Protein AF-A0A7K0PHP9-F1 (afdb_monomer_lite)

Sequence (208 aa):
MTNIDQLYAEFVQAWQDGLAPEVDAYLDRADADDQDALAERIETFVMVAPSVELSPDRAAQIEASPAFLRALEIPAAAGSVGWAAQLRAARERAGLSLSDLGARFAEAFGHGGGAAKAATLIGQLEDGTIAPTGVSTPAAGRLAELLGLASGALAPPRPQALFRAERGRLDPGTTASPPPADFVADFALALDAHPDWDELDWLLRGGD

Secondary structure (DSSP, 8-state):
---HHHHHHHHHHHHHTT----HHHHHTTS-TTTHHHHHHHHHHHHHHSPPP---HHHHHHHHT-HHHHHHHTS-HHHHHHHHHHHHHHHHHHTT--HHHHHHHHHHHTT-TT-HHHHHHHHHHHHTTSS-GGGS-HHHHHHHHHHTTPPTTTT-----TTHHHHGGGS--TT-S-PPPPHHHHHHHHHHHHH-TT--HHHHHHH---

pLDDT: mean 72.05, std 20.29, range [33.75, 97.88]

Radius of gyration: 21.24 Å; chains: 1; bounding box: 49×49×48 Å

Structure (mmCIF, N/CA/C/O backbone):
data_AF-A0A7K0PHP9-F1
#
_entry.id   AF-A0A7K0PHP9-F1
#
loop_
_atom_site.group_PDB
_atom_site.id
_atom_site.type_symbol
_atom_site.label_atom_id
_atom_site.label_alt_id
_atom_site.label_comp_id
_atom_site.label_asym_id
_atom_site.label_entity_id
_atom_site.label_seq_id
_atom_site.pdbx_PDB_ins_code
_atom_site.Cartn_x
_atom_site.Cartn_y
_atom_site.Cartn_z
_atom_site.occupancy
_atom_site.B_iso_or_equiv
_atom_site.auth_seq_id
_atom_site.auth_comp_id
_atom_site.auth_asym_id
_atom_site.auth_atom_id
_atom_site.pdbx_PDB_model_num
ATOM 1 N N . MET A 1 1 ? -33.334 3.602 23.182 1.00 49.25 1 MET A N 1
ATOM 2 C CA . MET A 1 1 ? -33.131 3.200 21.782 1.00 49.25 1 MET A CA 1
ATOM 3 C C . MET A 1 1 ? -32.927 4.467 20.990 1.00 49.25 1 MET A C 1
ATOM 5 O O . MET A 1 1 ? -33.846 5.278 20.909 1.00 49.25 1 MET A O 1
ATOM 9 N N . THR A 1 2 ? -31.699 4.688 20.539 1.00 60.25 2 THR A N 1
ATOM 10 C CA . THR A 1 2 ? -31.335 5.842 19.713 1.00 60.25 2 THR A CA 1
ATOM 11 C C . THR A 1 2 ? -31.265 5.329 18.286 1.00 60.25 2 THR A C 1
ATOM 13 O O . THR A 1 2 ? -30.590 4.339 18.037 1.00 60.25 2 THR A O 1
ATOM 16 N N . ASN A 1 3 ? -32.003 5.949 17.372 1.00 81.81 3 ASN A N 1
ATOM 17 C CA . ASN A 1 3 ? -32.060 5.503 15.983 1.00 81.81 3 ASN A CA 1
ATOM 18 C C . ASN A 1 3 ? -30.678 5.679 15.318 1.00 81.81 3 ASN A C 1
ATOM 20 O O . ASN A 1 3 ? -30.055 6.731 15.480 1.00 81.81 3 ASN A O 1
ATOM 24 N N . ILE A 1 4 ? -30.219 4.677 14.562 1.00 86.62 4 ILE A N 1
ATOM 25 C CA . ILE A 1 4 ? -28.978 4.694 13.772 1.00 86.62 4 ILE A CA 1
ATOM 26 C C . ILE A 1 4 ? -28.809 5.980 12.947 1.00 86.62 4 ILE A C 1
ATOM 28 O O . ILE A 1 4 ? -27.722 6.556 12.911 1.00 86.62 4 ILE A O 1
ATOM 32 N N . ASP A 1 5 ? -29.891 6.492 12.352 1.00 85.00 5 ASP A N 1
ATOM 33 C CA . ASP A 1 5 ? -29.859 7.730 11.564 1.00 85.00 5 ASP A CA 1
ATOM 34 C C . ASP A 1 5 ? -29.535 8.960 12.421 1.00 85.00 5 ASP A C 1
ATOM 36 O O . ASP A 1 5 ? -28.867 9.886 11.962 1.00 85.00 5 ASP A O 1
ATOM 40 N N . GLN A 1 6 ? -29.978 8.964 13.679 1.00 87.94 6 GLN A N 1
ATOM 41 C CA . GLN A 1 6 ? -29.702 10.045 14.616 1.00 87.94 6 GLN A CA 1
ATOM 42 C C . GLN A 1 6 ? -28.238 10.019 15.069 1.00 87.94 6 GLN A C 1
ATOM 44 O O . GLN A 1 6 ? -27.587 11.059 15.055 1.00 87.94 6 GLN A O 1
ATOM 49 N N . LEU A 1 7 ? -27.702 8.843 15.415 1.00 91.12 7 LEU A N 1
ATOM 50 C CA . LEU A 1 7 ? -26.291 8.701 15.800 1.00 91.12 7 LEU A CA 1
ATOM 51 C C . LEU A 1 7 ? -25.351 9.068 14.648 1.00 91.12 7 LEU A C 1
ATOM 53 O O . LEU A 1 7 ? -24.355 9.757 14.864 1.00 91.12 7 LEU A O 1
ATOM 57 N N . TYR A 1 8 ? -25.698 8.671 13.423 1.00 87.44 8 TYR A N 1
ATOM 58 C CA . TYR A 1 8 ? -24.953 9.059 12.230 1.00 87.44 8 TYR A CA 1
ATOM 59 C C . TYR A 1 8 ? -24.996 10.577 11.989 1.00 87.44 8 TYR A C 1
ATOM 61 O O . TYR A 1 8 ? -23.957 11.188 11.749 1.00 87.44 8 TYR A O 1
ATOM 69 N N . ALA A 1 9 ? -26.169 11.211 12.100 1.00 87.94 9 ALA A N 1
ATOM 70 C CA . ALA A 1 9 ? -26.293 12.662 11.948 1.00 87.94 9 ALA A CA 1
ATOM 71 C C . ALA A 1 9 ? -25.512 13.435 13.025 1.00 87.94 9 ALA A C 1
ATOM 73 O O . ALA A 1 9 ? -24.852 14.423 12.709 1.00 87.94 9 ALA A O 1
ATOM 74 N N . GLU A 1 10 ? -25.539 12.969 14.278 1.00 89.25 10 GLU A N 1
ATOM 75 C CA . GLU A 1 10 ? -24.743 13.542 15.371 1.00 89.25 10 GLU A CA 1
ATOM 76 C C . GLU A 1 10 ? -23.236 13.420 15.095 1.00 89.25 10 GLU A C 1
ATOM 78 O O . GLU A 1 10 ? -22.505 14.394 15.279 1.00 89.25 10 GLU A O 1
ATOM 83 N N . PHE A 1 11 ? -22.773 12.266 14.599 1.00 89.12 11 PHE A N 1
ATOM 84 C CA . PHE A 1 11 ? -21.373 12.062 14.216 1.00 89.12 11 PHE A CA 1
ATOM 85 C C . PHE A 1 11 ? -20.948 13.027 13.102 1.00 89.12 11 PHE A C 1
ATOM 87 O O . PHE A 1 11 ? -19.921 13.698 13.216 1.00 89.12 11 PHE A O 1
ATOM 94 N N . VAL A 1 12 ? -21.752 13.136 12.039 1.00 85.44 12 VAL A N 1
ATOM 95 C CA . VAL A 1 12 ? -21.482 14.045 10.915 1.00 85.44 12 VAL A CA 1
ATOM 96 C C . VAL A 1 12 ? -21.446 15.497 11.385 1.00 85.44 12 VAL A C 1
ATOM 98 O O . VAL A 1 12 ? -20.543 16.230 10.988 1.00 85.44 12 VAL A O 1
ATOM 101 N N . GLN A 1 13 ? -22.372 15.908 12.254 1.00 82.31 13 GLN A N 1
ATOM 102 C CA . GLN A 1 13 ? -22.390 17.265 12.796 1.00 82.31 13 GLN A CA 1
ATOM 103 C C . GLN A 1 13 ? -21.143 17.543 13.641 1.00 82.31 13 GLN A C 1
ATOM 105 O O . GLN A 1 13 ? -20.461 18.533 13.408 1.00 82.31 13 GLN A O 1
ATOM 110 N N . ALA A 1 14 ? -20.776 16.640 14.554 1.00 80.81 14 ALA A N 1
ATOM 111 C CA . ALA A 1 14 ? -19.565 16.791 15.359 1.00 80.81 14 ALA A CA 1
ATOM 112 C C . ALA A 1 14 ? -18.291 16.833 14.494 1.00 80.81 14 ALA A C 1
ATOM 114 O O . ALA A 1 14 ? -17.344 17.558 14.805 1.00 80.81 14 ALA A O 1
ATOM 115 N N . TRP A 1 15 ? -18.260 16.082 13.390 1.00 79.94 15 TRP A N 1
ATOM 116 C CA . TRP A 1 15 ? -17.179 16.157 12.410 1.00 79.94 15 TRP A CA 1
ATOM 117 C C . TRP A 1 15 ? -17.145 17.514 11.697 1.00 79.94 15 TRP A C 1
ATOM 119 O O . TRP A 1 15 ? -16.080 18.116 11.587 1.00 79.94 15 TRP A O 1
ATOM 129 N N . GLN A 1 16 ? -18.295 18.017 11.243 1.00 76.12 16 GLN A N 1
ATOM 130 C CA . GLN A 1 16 ? -18.420 19.331 10.597 1.00 76.12 16 GLN A CA 1
ATOM 131 C C . GLN A 1 16 ? -18.072 20.490 11.540 1.00 76.12 16 GLN A C 1
ATOM 133 O O . GLN A 1 16 ? -17.490 21.477 11.098 1.00 76.12 16 GLN A O 1
ATOM 138 N N . ASP A 1 17 ? -18.346 20.335 12.835 1.00 76.44 17 ASP A N 1
ATOM 139 C CA . ASP A 1 17 ? -17.970 21.280 13.892 1.00 76.44 17 ASP A CA 1
ATOM 140 C C . ASP A 1 17 ? -16.472 21.200 14.253 1.00 76.44 17 ASP A C 1
ATOM 142 O O . ASP A 1 17 ? -15.986 21.918 15.128 1.00 76.44 17 ASP A O 1
ATOM 146 N N . GLY A 1 18 ? -15.726 20.312 13.592 1.00 69.69 18 GLY A N 1
ATOM 147 C CA . GLY A 1 18 ? -14.287 20.159 13.746 1.00 69.69 18 GLY A CA 1
ATOM 148 C C . GLY A 1 18 ? -13.856 19.432 15.022 1.00 69.69 18 GLY A C 1
ATOM 149 O O . GLY A 1 18 ? -12.710 19.549 15.459 1.00 69.69 18 GLY A O 1
ATOM 150 N N . LEU A 1 19 ? -14.754 18.658 15.634 1.00 69.62 19 LEU A N 1
ATOM 151 C CA . LEU A 1 19 ? -14.505 17.999 16.919 1.00 69.62 19 LEU A CA 1
ATOM 152 C C . LEU A 1 19 ? -13.806 16.638 16.790 1.00 69.62 19 LEU A C 1
ATOM 154 O O . LEU A 1 19 ? -13.430 16.070 17.814 1.00 69.62 19 LEU A O 1
ATOM 158 N N . ALA A 1 20 ? -13.619 16.129 15.563 1.00 69.69 20 ALA A N 1
ATOM 159 C CA . ALA A 1 20 ? -13.034 14.812 15.274 1.00 69.69 20 ALA A CA 1
ATOM 160 C C . ALA A 1 20 ? -13.583 13.713 16.219 1.00 69.69 20 ALA A C 1
ATOM 162 O O . ALA A 1 20 ? -12.844 13.198 17.067 1.00 69.69 20 ALA A O 1
ATOM 163 N N . PRO A 1 21 ? -14.894 13.411 16.127 1.00 79.06 21 PRO A N 1
ATOM 164 C CA . PRO A 1 21 ? -15.583 12.498 17.039 1.00 79.06 21 PRO A CA 1
ATOM 165 C C . PRO A 1 21 ? -14.959 11.094 17.065 1.00 79.06 21 PRO A C 1
ATOM 167 O O . PRO A 1 21 ? -14.580 10.549 16.031 1.00 79.06 21 PRO A O 1
ATOM 170 N N . GLU A 1 22 ? -14.885 10.491 18.254 1.00 80.69 22 GLU A N 1
ATOM 171 C CA . GLU A 1 22 ? -14.395 9.118 18.438 1.00 80.69 22 GLU A CA 1
ATOM 172 C C . GLU A 1 22 ? -15.456 8.111 17.983 1.00 80.69 22 GLU A C 1
ATOM 174 O O . GLU A 1 22 ? -16.549 8.084 18.540 1.00 80.69 22 GLU A O 1
ATOM 179 N N . VAL A 1 23 ? -15.138 7.283 16.983 1.00 81.38 23 VAL A N 1
ATOM 180 C CA . VAL A 1 23 ? -16.082 6.329 16.368 1.00 81.38 23 VAL A CA 1
ATOM 181 C C . VAL A 1 23 ? -16.681 5.375 17.406 1.00 81.38 23 VAL A C 1
ATOM 183 O O . VAL A 1 23 ? -17.903 5.244 17.474 1.00 81.38 23 VAL A O 1
ATOM 186 N N . ASP A 1 24 ? -15.843 4.796 18.269 1.00 81.69 24 ASP A N 1
ATOM 187 C CA . ASP A 1 24 ? -16.263 3.835 19.299 1.00 81.69 24 ASP A CA 1
ATOM 188 C C . ASP A 1 24 ? -17.330 4.421 20.237 1.00 81.69 24 ASP A C 1
ATOM 190 O O . ASP A 1 24 ? -18.309 3.756 20.566 1.00 81.69 24 ASP A O 1
ATOM 194 N N . ALA A 1 25 ? -17.231 5.713 20.574 1.00 85.06 25 ALA A N 1
ATOM 195 C CA . ALA A 1 25 ? -18.202 6.383 21.439 1.00 85.06 25 ALA A CA 1
ATOM 196 C C . ALA A 1 25 ? -19.606 6.492 20.812 1.00 85.06 25 ALA A C 1
ATOM 198 O O . ALA A 1 25 ? -20.596 6.621 21.535 1.00 85.06 25 ALA A O 1
ATOM 199 N N . TYR A 1 26 ? -19.713 6.462 19.480 1.00 87.31 26 TYR A N 1
ATOM 200 C CA . TYR A 1 26 ? -20.996 6.448 18.771 1.00 87.31 26 TYR A CA 1
ATOM 201 C C . TYR A 1 26 ? -21.509 5.021 18.564 1.00 87.31 26 TYR A C 1
ATOM 203 O O . TYR A 1 26 ? -22.715 4.803 18.681 1.00 87.31 26 TYR A O 1
ATOM 211 N N . LEU A 1 27 ? -20.617 4.053 18.332 1.00 87.88 27 LEU A N 1
ATOM 212 C CA . LEU A 1 27 ? -20.971 2.634 18.219 1.00 87.88 27 LEU A CA 1
ATOM 213 C C . LEU A 1 27 ? -21.493 2.063 19.546 1.00 87.88 27 LEU A C 1
ATOM 215 O O . LEU A 1 27 ? -22.514 1.378 19.559 1.00 87.88 27 LEU A O 1
ATOM 219 N N . ASP A 1 28 ? -20.885 2.435 20.674 1.00 90.06 28 ASP A N 1
ATOM 220 C CA . ASP A 1 28 ? -21.315 2.016 22.018 1.00 90.06 28 ASP A CA 1
ATOM 221 C C . ASP A 1 28 ? -22.726 2.512 22.390 1.00 90.06 28 ASP A C 1
ATOM 223 O O . ASP A 1 28 ? -23.359 1.998 23.313 1.00 90.06 28 ASP A O 1
ATOM 227 N N . ARG A 1 29 ? -23.232 3.532 21.683 1.00 88.75 29 ARG A N 1
ATOM 228 C CA . ARG A 1 29 ? -24.574 4.106 21.880 1.00 88.75 29 ARG A CA 1
ATOM 229 C C . ARG A 1 29 ? -25.641 3.470 20.985 1.00 88.75 29 ARG A C 1
ATOM 231 O O . ARG A 1 29 ? -26.827 3.730 21.217 1.00 88.75 29 ARG A O 1
ATOM 238 N N . ALA A 1 30 ? -25.238 2.715 19.963 1.00 89.06 30 ALA A N 1
ATOM 239 C CA . ALA A 1 30 ? -26.141 2.002 19.068 1.00 89.06 30 ALA A CA 1
ATOM 240 C C . ALA A 1 30 ? -26.592 0.673 19.689 1.00 89.06 30 ALA A C 1
ATOM 242 O O . ALA A 1 30 ? -25.883 0.076 20.501 1.00 89.06 30 ALA A O 1
ATOM 243 N N . ASP A 1 31 ? -27.782 0.208 19.304 1.00 87.56 31 ASP A N 1
ATOM 244 C CA . ASP A 1 31 ? -28.227 -1.143 19.643 1.00 87.56 31 ASP A CA 1
ATOM 245 C C . ASP A 1 31 ? -27.313 -2.167 18.937 1.00 87.56 31 ASP A C 1
ATOM 247 O O . ASP A 1 31 ? -26.822 -1.909 17.840 1.00 87.56 31 ASP A O 1
ATOM 251 N N . ALA A 1 32 ? -27.065 -3.326 19.558 1.00 84.44 32 ALA A N 1
ATOM 252 C CA . ALA A 1 32 ? -26.068 -4.295 19.077 1.00 84.44 32 ALA A CA 1
ATOM 253 C C . ALA A 1 32 ? -26.304 -4.760 17.625 1.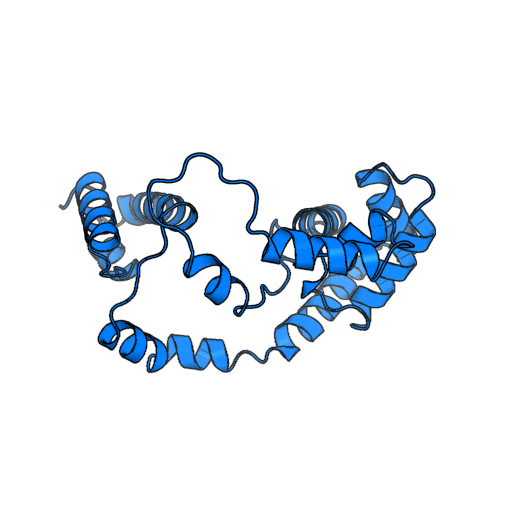00 84.44 32 ALA A C 1
ATOM 255 O O . ALA A 1 32 ? -25.346 -4.959 16.886 1.00 84.44 32 ALA A O 1
ATOM 256 N N . ASP A 1 33 ? -27.569 -4.875 17.209 1.00 85.44 33 ASP A N 1
ATOM 257 C CA . ASP A 1 33 ? -27.946 -5.272 15.846 1.00 85.44 33 ASP A CA 1
ATOM 258 C C . ASP A 1 33 ? -27.684 -4.160 14.801 1.00 85.44 33 ASP A C 1
ATOM 260 O O . ASP A 1 33 ? -27.611 -4.445 13.607 1.00 85.44 33 ASP A O 1
ATOM 264 N N . ASP A 1 34 ? -27.509 -2.907 15.240 1.00 86.75 34 ASP A N 1
ATOM 265 C CA . ASP A 1 34 ? -27.294 -1.724 14.394 1.00 86.75 34 ASP A CA 1
ATOM 266 C C . ASP A 1 34 ? -25.826 -1.246 14.377 1.00 86.75 34 ASP A C 1
ATOM 268 O O . ASP A 1 34 ? -25.474 -0.363 13.590 1.00 86.75 34 ASP A O 1
ATOM 272 N N . GLN A 1 35 ? -24.956 -1.808 15.227 1.00 87.25 35 GLN A N 1
ATOM 273 C CA . GLN A 1 35 ? -23.554 -1.384 15.361 1.00 87.25 35 GLN A CA 1
ATOM 274 C C . GLN A 1 35 ? -22.762 -1.539 14.059 1.00 87.25 35 GLN A C 1
ATOM 276 O O . GLN A 1 35 ? -22.102 -0.589 13.636 1.00 87.25 35 GLN A O 1
ATOM 281 N N . ASP A 1 36 ? -22.876 -2.687 13.389 1.00 80.25 36 ASP A N 1
ATOM 282 C CA . ASP A 1 36 ? -22.162 -2.955 12.133 1.00 80.25 36 ASP A CA 1
ATOM 283 C C . ASP A 1 36 ? -22.618 -2.008 11.010 1.00 80.25 36 ASP A C 1
ATOM 285 O O . ASP A 1 36 ? -21.802 -1.438 10.284 1.00 80.25 36 ASP A O 1
ATOM 289 N N . ALA A 1 37 ? -23.929 -1.768 10.909 1.00 81.62 37 ALA A N 1
ATOM 290 C CA . ALA A 1 37 ? -24.496 -0.853 9.922 1.00 81.62 37 ALA A CA 1
ATOM 291 C C . ALA A 1 37 ? -24.091 0.610 10.186 1.00 81.62 37 ALA A C 1
ATOM 293 O O . ALA A 1 37 ? -23.887 1.387 9.247 1.00 81.62 37 ALA A O 1
ATOM 294 N N . LEU A 1 38 ? -23.965 1.009 11.457 1.00 86.06 38 LEU A N 1
ATOM 295 C CA . LEU A 1 38 ? -23.488 2.341 11.826 1.00 86.06 38 LEU A CA 1
ATOM 296 C C . LEU A 1 38 ? -21.994 2.496 11.518 1.00 86.06 38 LEU A C 1
ATOM 298 O O . LEU A 1 38 ? -21.592 3.533 10.986 1.00 86.06 38 LEU A O 1
ATOM 302 N N . ALA A 1 39 ? -21.192 1.466 11.804 1.00 84.31 39 ALA A N 1
ATOM 303 C CA . ALA A 1 39 ? -19.762 1.444 11.520 1.00 84.31 39 ALA A CA 1
ATOM 304 C C . ALA A 1 39 ? -19.483 1.629 10.022 1.00 84.31 39 ALA A C 1
ATOM 306 O O . ALA A 1 39 ? -18.711 2.515 9.658 1.00 84.31 39 ALA A O 1
ATOM 307 N N . GLU A 1 40 ? -20.183 0.893 9.153 1.00 77.88 40 GLU A N 1
ATOM 308 C CA . GLU A 1 40 ? -20.027 0.997 7.694 1.00 77.88 40 GLU A CA 1
ATOM 309 C C . GLU A 1 40 ? -20.370 2.406 7.168 1.00 77.88 40 GLU A C 1
ATOM 311 O O . GLU A 1 40 ? -19.674 2.962 6.309 1.00 77.88 40 GLU A O 1
ATOM 316 N N . ARG A 1 41 ? -21.419 3.043 7.713 1.00 83.62 41 ARG A N 1
ATOM 317 C CA . ARG A 1 41 ? -21.810 4.414 7.327 1.00 83.62 41 ARG A CA 1
ATOM 318 C C . ARG A 1 41 ? -20.798 5.455 7.793 1.00 83.62 41 ARG A C 1
ATOM 320 O O . ARG A 1 41 ? -20.503 6.388 7.040 1.00 83.62 41 ARG A O 1
ATOM 327 N N . ILE A 1 42 ? -20.278 5.314 9.011 1.00 84.44 42 ILE A N 1
ATOM 328 C CA . ILE A 1 42 ? -19.237 6.197 9.548 1.00 84.44 42 ILE A CA 1
ATOM 329 C C . ILE A 1 42 ? -17.945 6.041 8.740 1.00 84.44 42 ILE A C 1
ATOM 331 O O . ILE A 1 42 ? -17.383 7.048 8.316 1.00 84.44 42 ILE A O 1
ATOM 335 N N . GLU A 1 43 ? -17.514 4.812 8.453 1.00 79.88 43 GLU A N 1
ATOM 336 C CA . GLU A 1 43 ? -16.336 4.531 7.626 1.00 79.88 43 GLU A CA 1
ATOM 337 C C . GLU A 1 43 ? -16.467 5.167 6.237 1.00 79.88 43 GLU A C 1
ATOM 339 O O . GLU A 1 43 ? -15.601 5.936 5.813 1.00 79.88 43 GLU A O 1
ATOM 344 N N . THR A 1 44 ? -17.598 4.929 5.565 1.00 75.56 44 THR A N 1
ATOM 345 C CA . THR A 1 44 ? -17.892 5.500 4.243 1.00 75.56 44 THR A CA 1
ATOM 346 C C . THR A 1 44 ? -17.827 7.023 4.253 1.00 75.56 44 THR A C 1
ATOM 348 O O . THR A 1 44 ? -17.256 7.625 3.344 1.00 75.56 44 THR A O 1
ATOM 351 N N . PHE A 1 45 ? -18.387 7.658 5.285 1.00 78.25 45 PHE A N 1
ATOM 352 C CA . PHE A 1 45 ? -18.323 9.106 5.437 1.00 78.25 45 PHE A CA 1
ATOM 353 C C . PHE A 1 45 ? -16.888 9.588 5.656 1.00 78.25 45 PHE A C 1
ATOM 355 O O . PHE A 1 45 ? -16.446 10.477 4.937 1.00 78.25 45 PHE A O 1
ATOM 362 N N . VAL A 1 46 ? -16.139 8.993 6.588 1.00 80.12 46 VAL A N 1
ATOM 363 C CA . VAL A 1 46 ? -14.764 9.407 6.917 1.00 80.12 46 VAL A CA 1
ATOM 364 C C . VAL A 1 46 ? -13.828 9.302 5.708 1.00 80.12 46 VAL A C 1
ATOM 366 O O . VAL A 1 46 ? -12.951 10.150 5.552 1.00 80.12 46 VAL A O 1
ATOM 369 N N . MET A 1 47 ? -14.037 8.330 4.814 1.00 70.38 47 MET A N 1
ATOM 370 C CA . MET A 1 47 ? -13.257 8.207 3.574 1.00 70.38 47 MET A CA 1
ATOM 371 C C . MET A 1 47 ? -13.398 9.408 2.626 1.00 70.38 47 MET A C 1
ATOM 373 O O . MET A 1 47 ? -12.470 9.694 1.870 1.00 70.38 47 MET A O 1
ATOM 377 N N . VAL A 1 48 ? -14.546 10.094 2.640 1.00 68.62 48 VAL A N 1
ATOM 378 C CA . VAL A 1 48 ? -14.846 11.223 1.738 1.00 68.62 48 VAL A CA 1
ATOM 379 C C . VAL A 1 48 ? -14.968 12.561 2.464 1.00 68.62 48 VAL A C 1
ATOM 381 O O . VAL A 1 48 ? -15.071 13.606 1.819 1.00 68.62 48 VAL A O 1
ATOM 384 N N . ALA A 1 49 ? -14.990 12.549 3.797 1.00 71.12 49 ALA A N 1
ATOM 385 C CA . ALA A 1 49 ? -15.214 13.735 4.594 1.00 71.12 49 ALA A CA 1
ATOM 386 C C . ALA A 1 49 ? -14.026 14.700 4.478 1.00 71.12 49 ALA A C 1
ATOM 388 O O . ALA A 1 49 ? -12.862 14.279 4.490 1.00 71.12 49 ALA A O 1
ATOM 389 N N . PRO A 1 50 ? -14.294 16.016 4.403 1.00 57.53 50 PRO A N 1
ATOM 390 C CA . PRO A 1 50 ? -13.240 16.998 4.453 1.00 57.53 50 PRO A CA 1
ATOM 391 C C . PRO A 1 50 ? -12.480 16.874 5.767 1.00 57.53 50 PRO A C 1
ATOM 393 O O . PRO A 1 50 ? -12.983 16.496 6.828 1.00 57.53 50 PRO A O 1
ATOM 396 N N . SER A 1 51 ? -11.216 17.205 5.638 1.00 56.44 51 SER A N 1
ATOM 397 C CA . SER A 1 51 ? -10.237 17.190 6.693 1.00 56.44 51 SER A CA 1
ATOM 398 C C . SER A 1 51 ? -10.609 18.159 7.804 1.00 56.44 51 SER A C 1
ATOM 400 O O . SER A 1 51 ? -10.656 19.359 7.563 1.00 56.44 51 SER A O 1
ATOM 402 N N . VAL A 1 52 ? -10.837 17.654 9.014 1.00 60.53 52 VAL A N 1
ATOM 403 C CA . VAL A 1 52 ? -11.052 18.516 10.178 1.00 60.53 52 VAL A CA 1
ATOM 404 C C . VAL A 1 52 ? -9.760 19.268 10.499 1.00 60.53 52 VAL A C 1
ATOM 406 O O . VAL A 1 52 ? -8.724 18.640 10.740 1.00 60.53 52 VAL A O 1
ATOM 409 N N . GLU A 1 53 ? -9.820 20.601 10.534 1.00 57.09 53 GLU A N 1
ATOM 410 C CA . GLU A 1 53 ? -8.806 21.402 11.220 1.00 57.09 53 GLU A CA 1
ATOM 411 C C . GLU A 1 53 ? -8.922 21.123 12.719 1.00 57.09 53 GLU A C 1
ATOM 413 O O . GLU A 1 53 ? -9.827 21.598 13.403 1.00 57.09 53 GLU A O 1
ATOM 418 N N . LEU A 1 54 ? -8.027 20.276 13.225 1.00 60.09 54 LEU A N 1
ATOM 419 C CA . LEU A 1 54 ? -7.984 19.943 14.642 1.00 60.09 54 LEU A CA 1
ATOM 420 C C . LEU A 1 54 ? -7.598 21.187 15.442 1.00 60.09 54 LEU A C 1
ATOM 422 O O . LEU A 1 54 ? -6.616 21.862 15.121 1.00 60.09 54 LEU A O 1
ATOM 426 N N . SER A 1 55 ? -8.322 21.451 16.529 1.00 63.47 55 SER A N 1
ATOM 427 C CA . SER A 1 55 ? -7.897 22.474 17.479 1.00 63.47 55 SER A CA 1
ATOM 428 C C . SER A 1 55 ? -6.516 22.122 18.066 1.00 63.47 55 SER A C 1
ATOM 430 O O . SER A 1 55 ? -6.196 20.936 18.214 1.00 63.47 55 SER A O 1
ATOM 432 N N . PRO A 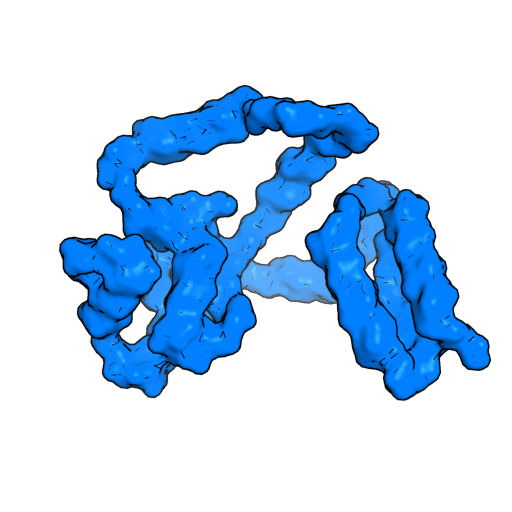1 56 ? -5.694 23.120 18.447 1.00 61.72 56 PRO A N 1
ATOM 433 C CA . PRO A 1 56 ? -4.366 22.876 19.017 1.00 61.72 56 PRO A CA 1
ATOM 434 C C . PRO A 1 56 ? -4.398 21.945 20.238 1.00 61.72 56 PRO A C 1
ATOM 436 O O . PRO A 1 56 ? -3.561 21.054 20.367 1.00 61.72 56 PRO A O 1
ATOM 439 N N . ASP A 1 57 ? -5.410 22.098 21.095 1.00 63.03 57 ASP A N 1
ATOM 440 C CA . ASP A 1 57 ? -5.583 21.280 22.298 1.00 63.03 57 ASP A CA 1
ATOM 441 C C . ASP A 1 57 ? -5.913 19.819 21.962 1.00 63.03 57 ASP A C 1
ATOM 443 O O . ASP A 1 57 ? -5.432 18.895 22.624 1.00 63.03 57 ASP A O 1
ATOM 447 N N . ARG A 1 58 ? -6.709 19.582 20.909 1.00 65.94 58 ARG A N 1
ATOM 448 C CA . ARG A 1 58 ? -7.056 18.224 20.477 1.00 65.94 58 ARG A CA 1
ATOM 449 C C . ARG A 1 58 ? -5.901 17.556 19.741 1.00 65.94 58 ARG A C 1
ATOM 451 O O . ARG A 1 58 ? -5.665 16.371 19.962 1.00 65.94 58 ARG A O 1
ATOM 458 N N . ALA A 1 59 ? -5.147 18.310 18.941 1.00 64.56 59 ALA A N 1
ATOM 459 C CA . ALA A 1 59 ? -3.903 17.829 18.348 1.00 64.56 59 ALA A CA 1
ATOM 460 C C . ALA A 1 59 ? -2.921 17.370 19.439 1.00 64.56 59 ALA A C 1
ATOM 462 O O . ALA A 1 59 ? -2.436 16.244 19.380 1.00 64.56 59 ALA A O 1
ATOM 463 N N . ALA A 1 60 ? -2.735 18.170 20.495 1.00 67.31 60 ALA A N 1
ATOM 464 C CA . ALA A 1 60 ? -1.884 17.808 21.628 1.00 67.31 60 ALA A CA 1
ATOM 465 C C . ALA A 1 60 ? -2.378 16.553 22.379 1.00 67.31 60 ALA A C 1
ATOM 467 O O . ALA A 1 60 ? -1.569 15.722 22.789 1.00 67.31 60 ALA A O 1
ATOM 468 N N . GLN A 1 61 ? -3.695 16.369 22.537 1.00 65.50 61 GLN A N 1
ATOM 469 C CA . GLN A 1 61 ? -4.254 15.144 23.130 1.00 65.50 61 GLN A CA 1
ATOM 470 C C . GLN A 1 61 ? -4.026 13.901 22.264 1.00 65.50 61 GLN A C 1
ATOM 472 O O . GLN A 1 61 ? -3.711 12.840 22.802 1.00 65.50 61 GLN A O 1
ATOM 477 N N . ILE A 1 62 ? -4.186 14.021 20.943 1.00 63.31 62 ILE A N 1
ATOM 478 C CA . ILE A 1 62 ? -3.931 12.921 20.005 1.00 63.31 62 ILE A CA 1
ATOM 479 C C . ILE A 1 62 ? -2.446 12.560 20.037 1.00 63.31 62 ILE A C 1
ATOM 481 O O . ILE A 1 62 ? -2.123 11.384 20.199 1.00 63.31 62 ILE A O 1
ATOM 485 N N . GLU A 1 63 ? -1.560 13.558 19.978 1.00 67.00 63 GLU A N 1
ATOM 486 C CA . GLU A 1 63 ? -0.107 13.376 20.050 1.00 67.00 63 GLU A CA 1
ATOM 487 C C . GLU A 1 63 ? 0.342 12.720 21.366 1.00 67.00 63 GLU A C 1
ATOM 489 O O . GLU A 1 63 ? 1.261 11.902 21.377 1.00 67.00 63 GLU A O 1
ATOM 494 N N . ALA A 1 64 ? -0.338 13.023 22.473 1.00 67.12 64 ALA A N 1
ATOM 495 C CA . ALA A 1 64 ? -0.080 12.416 23.776 1.00 67.12 64 ALA A CA 1
ATOM 496 C C . ALA A 1 64 ? -0.733 11.032 23.965 1.00 67.12 64 ALA A C 1
ATOM 498 O O . ALA A 1 64 ? -0.509 10.383 24.991 1.00 67.12 64 ALA A O 1
ATOM 499 N N . SER A 1 65 ? -1.564 10.568 23.025 1.00 59.22 65 SER A N 1
ATOM 500 C CA . SER A 1 65 ? -2.326 9.333 23.210 1.00 59.22 65 SER A CA 1
ATOM 501 C C . SER A 1 65 ? -1.433 8.083 23.097 1.00 59.22 65 SER A C 1
ATOM 503 O O . SER A 1 65 ? -0.608 7.982 22.187 1.00 59.22 65 SER A O 1
ATOM 505 N N . PRO A 1 66 ? -1.621 7.056 23.951 1.00 51.81 66 PRO A N 1
ATOM 506 C CA . PRO A 1 66 ? -0.869 5.802 23.848 1.00 51.81 66 PRO A CA 1
ATOM 507 C C . PRO A 1 66 ? -1.073 5.061 22.520 1.00 51.81 66 PRO A C 1
ATOM 509 O O . PRO A 1 66 ? -0.233 4.260 22.123 1.00 51.81 66 PRO A O 1
ATOM 512 N N . ALA A 1 67 ? -2.203 5.274 21.841 1.00 53.16 67 ALA A N 1
ATOM 513 C CA . ALA A 1 67 ? -2.455 4.710 20.517 1.00 53.16 67 ALA A CA 1
ATOM 514 C C . ALA A 1 67 ? -1.584 5.386 19.449 1.00 53.16 67 ALA A C 1
ATOM 516 O O . ALA A 1 67 ? -0.943 4.693 18.665 1.00 53.16 67 ALA A O 1
ATOM 517 N N . PHE A 1 68 ? -1.497 6.718 19.472 1.00 51.62 68 PHE A N 1
ATOM 518 C CA . PHE A 1 68 ? -0.624 7.481 18.584 1.00 51.62 68 PHE A CA 1
ATOM 519 C C . PHE A 1 68 ? 0.855 7.189 18.849 1.00 51.62 68 PHE A C 1
ATO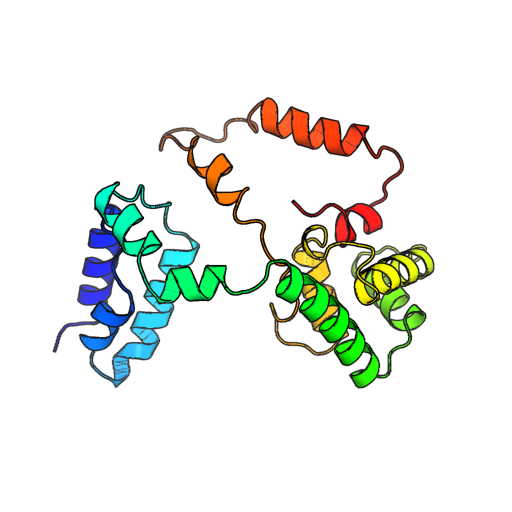M 521 O O . PHE A 1 68 ? 1.600 6.915 17.914 1.00 51.62 68 PHE A O 1
ATOM 528 N N . LEU A 1 69 ? 1.272 7.139 20.118 1.00 54.03 69 LEU A N 1
ATOM 529 C CA . LEU A 1 69 ? 2.642 6.771 20.482 1.00 54.03 69 LEU A CA 1
ATOM 530 C C . LEU A 1 69 ? 2.989 5.347 20.021 1.00 54.03 69 LEU A C 1
ATOM 532 O O . LEU A 1 69 ? 4.037 5.152 19.416 1.00 54.03 69 LEU A O 1
ATOM 536 N N . ARG A 1 70 ? 2.085 4.370 20.187 1.00 49.62 70 ARG A N 1
ATOM 537 C CA . ARG A 1 70 ? 2.271 3.013 19.637 1.00 49.62 70 ARG A CA 1
ATOM 538 C C . ARG A 1 70 ? 2.306 2.983 18.108 1.00 49.62 70 ARG A C 1
ATOM 540 O O . ARG A 1 70 ? 3.028 2.173 17.540 1.00 49.62 70 ARG A O 1
ATOM 547 N N . ALA A 1 71 ? 1.553 3.855 17.437 1.00 47.19 71 ALA A N 1
ATOM 548 C CA . ALA A 1 71 ? 1.609 3.995 15.984 1.00 47.19 71 ALA A CA 1
ATOM 549 C C . ALA A 1 71 ? 2.946 4.597 15.511 1.00 47.19 71 ALA A C 1
ATOM 551 O O . ALA A 1 71 ? 3.448 4.198 14.465 1.00 47.19 71 ALA A O 1
ATOM 552 N N . LEU A 1 72 ? 3.550 5.502 16.291 1.00 47.50 72 LEU A N 1
ATOM 553 C CA . LEU A 1 72 ? 4.899 6.032 16.050 1.00 47.50 72 LEU A CA 1
ATOM 554 C C . LEU A 1 72 ? 6.009 5.020 16.373 1.00 47.50 72 LEU A C 1
ATOM 556 O O . LEU A 1 72 ? 7.083 5.073 15.777 1.00 47.50 72 LEU A O 1
ATOM 560 N N . GLU A 1 73 ? 5.757 4.100 17.306 1.00 41.72 73 GLU A N 1
ATOM 561 C CA . GLU A 1 73 ? 6.656 2.986 17.630 1.00 41.72 73 GLU A CA 1
ATOM 562 C C . GLU A 1 73 ? 6.685 1.907 16.543 1.00 41.72 73 GLU A C 1
ATOM 564 O O . GLU A 1 73 ? 7.592 1.074 16.565 1.00 41.72 73 GLU A O 1
ATOM 569 N N . ILE A 1 74 ? 5.754 1.923 15.576 1.00 42.78 74 ILE A N 1
ATOM 570 C CA . ILE A 1 74 ? 5.880 1.131 14.350 1.00 42.78 74 ILE A CA 1
ATOM 571 C C . ILE A 1 74 ? 7.086 1.695 13.595 1.00 42.78 74 ILE A C 1
ATOM 573 O O . ILE A 1 74 ? 7.017 2.810 13.072 1.00 42.78 74 ILE A O 1
ATOM 577 N N . PRO A 1 75 ? 8.210 0.962 13.507 1.00 35.94 75 PRO A N 1
ATOM 578 C CA . PRO A 1 75 ? 9.375 1.475 12.814 1.00 35.94 75 PRO A CA 1
ATOM 579 C C . PRO A 1 75 ? 8.989 1.761 11.362 1.00 35.94 75 PRO A C 1
ATOM 581 O O . PRO A 1 75 ? 8.438 0.888 10.693 1.00 35.94 75 PRO A O 1
ATOM 584 N N . ALA A 1 76 ? 9.346 2.928 10.824 1.00 42.31 76 ALA A N 1
ATOM 585 C CA . ALA A 1 76 ? 9.231 3.187 9.384 1.00 42.31 76 ALA A CA 1
ATOM 586 C C . ALA A 1 76 ? 9.951 2.099 8.545 1.00 42.31 76 ALA A C 1
ATOM 588 O O . ALA A 1 76 ? 9.562 1.808 7.418 1.00 42.31 76 ALA A O 1
ATOM 589 N N . ALA A 1 77 ? 10.946 1.422 9.136 1.00 39.50 77 ALA A N 1
ATOM 590 C CA . ALA A 1 77 ? 11.623 0.251 8.578 1.00 39.50 77 ALA A CA 1
ATOM 591 C C . ALA A 1 77 ? 10.813 -1.065 8.648 1.00 39.50 77 ALA A C 1
ATOM 593 O O . ALA A 1 77 ? 11.063 -1.975 7.863 1.00 39.50 77 ALA A O 1
ATOM 594 N N . ALA A 1 78 ? 9.839 -1.197 9.553 1.00 38.84 78 ALA A N 1
ATOM 595 C CA . ALA A 1 78 ? 8.973 -2.375 9.633 1.00 38.84 78 ALA A CA 1
ATOM 596 C C . ALA A 1 78 ? 7.947 -2.409 8.492 1.00 38.84 78 ALA A C 1
ATOM 598 O O . ALA A 1 78 ? 7.566 -3.492 8.054 1.00 38.84 78 ALA A O 1
ATOM 599 N N . GLY A 1 79 ? 7.567 -1.243 7.959 1.00 49.44 79 GLY A N 1
ATOM 600 C CA . GLY A 1 79 ? 6.737 -1.147 6.760 1.00 49.44 79 GLY A CA 1
ATOM 601 C C . GLY A 1 79 ? 7.442 -1.703 5.521 1.00 49.44 79 GLY A C 1
ATOM 602 O O . GLY A 1 79 ? 6.856 -2.503 4.805 1.00 49.44 79 GLY A O 1
ATOM 603 N N . SER A 1 80 ? 8.713 -1.355 5.287 1.00 51.03 80 SER A N 1
ATOM 604 C CA . SER A 1 80 ? 9.450 -1.790 4.089 1.00 51.03 80 SER A CA 1
ATOM 605 C C . SER A 1 80 ? 10.033 -3.200 4.189 1.00 51.03 80 SER A C 1
ATOM 607 O O . SER A 1 80 ? 9.875 -3.986 3.257 1.00 51.03 80 SER A O 1
ATOM 609 N N . VAL A 1 81 ? 10.643 -3.561 5.325 1.00 54.94 81 VAL A N 1
ATOM 610 C CA . VAL A 1 81 ? 11.155 -4.925 5.556 1.00 54.94 81 VAL A CA 1
ATOM 611 C C . VAL A 1 81 ? 9.996 -5.925 5.642 1.00 54.94 81 VAL A C 1
ATOM 613 O O . VAL A 1 81 ? 10.110 -7.040 5.131 1.00 54.94 81 VAL A O 1
ATOM 616 N N . GLY A 1 82 ? 8.860 -5.518 6.221 1.00 76.25 82 GLY A N 1
ATOM 617 C CA . GLY A 1 82 ? 7.633 -6.313 6.237 1.00 76.25 82 GLY A CA 1
ATOM 618 C C . GLY A 1 82 ? 7.046 -6.504 4.841 1.00 76.25 82 GLY A C 1
ATOM 619 O O . GLY A 1 82 ? 6.749 -7.633 4.462 1.00 76.25 82 GLY A O 1
ATOM 620 N N . TRP A 1 83 ? 6.953 -5.433 4.049 1.00 85.00 83 TRP A N 1
ATOM 621 C CA . TRP A 1 83 ? 6.379 -5.479 2.703 1.00 85.00 83 TRP A CA 1
ATOM 622 C C . TRP A 1 83 ? 7.224 -6.324 1.737 1.00 85.00 83 TRP A C 1
ATOM 624 O O . TRP A 1 83 ? 6.684 -7.193 1.055 1.00 85.00 83 TRP A O 1
ATOM 634 N N . ALA A 1 84 ? 8.553 -6.161 1.735 1.00 89.38 84 ALA A N 1
ATOM 635 C CA . ALA A 1 84 ? 9.459 -6.949 0.891 1.00 89.38 84 ALA A CA 1
ATOM 636 C C . ALA A 1 84 ? 9.396 -8.453 1.225 1.00 89.38 84 ALA A C 1
ATOM 638 O O . ALA A 1 84 ? 9.259 -9.302 0.338 1.00 89.38 84 ALA A O 1
ATOM 639 N N . ALA A 1 85 ? 9.423 -8.792 2.520 1.00 88.38 85 ALA A N 1
ATOM 640 C CA . ALA A 1 85 ? 9.297 -10.173 2.976 1.00 88.38 85 ALA A CA 1
ATOM 641 C C . ALA A 1 85 ? 7.909 -10.761 2.666 1.00 88.38 85 ALA A C 1
ATOM 643 O O . ALA A 1 85 ? 7.805 -11.924 2.272 1.00 88.38 85 ALA A O 1
ATOM 644 N N . GLN A 1 86 ? 6.846 -9.963 2.806 1.00 88.94 86 GLN A N 1
ATOM 645 C CA . GLN A 1 86 ? 5.473 -10.357 2.494 1.00 88.94 86 GLN A CA 1
ATOM 646 C C . GLN A 1 86 ? 5.287 -10.629 0.999 1.00 88.94 86 GLN A C 1
ATOM 648 O O . GLN A 1 86 ? 4.707 -11.659 0.650 1.00 88.94 86 GLN A O 1
ATOM 653 N N . LEU A 1 87 ? 5.807 -9.755 0.130 1.00 92.81 87 LEU A N 1
ATOM 654 C CA . LEU A 1 87 ? 5.775 -9.928 -1.321 1.00 92.81 87 LEU A CA 1
ATOM 655 C C . LEU A 1 87 ? 6.464 -11.238 -1.724 1.00 92.81 87 LEU A C 1
ATOM 657 O O . LEU A 1 87 ? 5.855 -12.072 -2.399 1.00 92.81 87 LEU A O 1
ATOM 661 N N . ARG A 1 88 ? 7.687 -11.468 -1.224 1.00 94.94 88 ARG A N 1
ATOM 662 C CA . ARG A 1 88 ? 8.440 -12.703 -1.486 1.00 94.94 88 ARG A CA 1
ATOM 663 C C . ARG A 1 88 ? 7.689 -13.943 -1.007 1.00 94.94 88 ARG A C 1
ATOM 665 O O . ARG A 1 88 ? 7.505 -14.886 -1.774 1.00 94.94 88 ARG A O 1
ATOM 672 N N . ALA A 1 89 ? 7.213 -13.939 0.239 1.00 90.50 89 ALA A N 1
ATOM 673 C CA . ALA A 1 89 ? 6.493 -15.075 0.810 1.00 90.50 89 ALA A CA 1
ATOM 674 C C . ALA A 1 89 ? 5.181 -15.366 0.064 1.00 90.50 89 ALA A C 1
ATOM 676 O O . ALA A 1 89 ? 4.789 -16.525 -0.082 1.00 90.50 89 ALA A O 1
ATOM 677 N N . ALA A 1 90 ? 4.487 -14.330 -0.414 1.00 92.81 90 ALA A N 1
ATOM 678 C CA . ALA A 1 90 ? 3.290 -14.481 -1.231 1.00 92.81 90 ALA A CA 1
ATOM 679 C C . ALA A 1 90 ? 3.605 -15.091 -2.601 1.00 92.81 90 ALA A C 1
ATOM 681 O O . ALA A 1 90 ? 2.929 -16.038 -3.004 1.00 92.81 90 ALA A O 1
ATOM 682 N N . ARG A 1 91 ? 4.668 -14.630 -3.272 1.00 97.00 91 ARG A N 1
ATOM 683 C CA . ARG A 1 91 ? 5.122 -15.201 -4.547 1.00 97.00 91 ARG A CA 1
ATOM 684 C C . ARG A 1 91 ? 5.514 -16.671 -4.409 1.00 97.00 91 ARG A C 1
ATOM 686 O O . ARG A 1 91 ? 5.086 -17.496 -5.215 1.00 97.00 91 ARG A O 1
ATOM 693 N N . GLU A 1 92 ? 6.294 -17.006 -3.385 1.00 96.25 92 GLU A N 1
ATOM 694 C CA . GLU A 1 92 ? 6.721 -18.383 -3.113 1.00 96.25 92 GLU A CA 1
ATOM 695 C C . GLU A 1 92 ? 5.529 -19.299 -2.819 1.00 96.25 92 GLU A C 1
ATOM 697 O O . GLU A 1 92 ? 5.453 -20.400 -3.364 1.00 96.25 92 GLU A O 1
ATOM 702 N N . ARG A 1 93 ? 4.549 -18.831 -2.036 1.00 93.12 93 ARG A N 1
ATOM 703 C CA . ARG A 1 93 ? 3.309 -19.575 -1.765 1.00 93.12 93 ARG A CA 1
ATOM 704 C C . ARG A 1 93 ? 2.465 -19.786 -3.021 1.00 93.12 93 ARG A C 1
ATOM 706 O O . ARG A 1 93 ? 1.863 -20.845 -3.171 1.00 93.12 93 ARG A O 1
ATOM 713 N N . ALA A 1 94 ? 2.438 -18.802 -3.917 1.00 92.50 94 ALA A N 1
ATOM 714 C CA . ALA A 1 94 ? 1.778 -18.903 -5.216 1.00 92.50 94 ALA A CA 1
ATOM 715 C C . ALA A 1 94 ? 2.547 -19.791 -6.218 1.00 92.50 94 ALA A C 1
ATOM 717 O O . ALA A 1 94 ? 2.040 -20.058 -7.306 1.00 92.50 94 ALA A O 1
ATOM 718 N N . GLY A 1 95 ? 3.761 -20.247 -5.877 1.00 96.06 95 GLY A N 1
ATOM 719 C CA . GLY A 1 95 ? 4.597 -21.074 -6.748 1.00 96.06 95 GLY A CA 1
ATOM 720 C C . GLY A 1 95 ? 5.089 -20.346 -8.002 1.00 96.06 95 GLY A C 1
ATOM 721 O O . GLY A 1 95 ? 5.389 -20.995 -9.001 1.00 96.06 95 GLY A O 1
ATOM 722 N N . LEU A 1 96 ? 5.145 -19.010 -7.976 1.00 97.38 96 LEU A N 1
ATOM 723 C CA . LEU A 1 96 ? 5.523 -18.196 -9.131 1.00 97.38 96 LEU A CA 1
ATOM 724 C C . LEU A 1 96 ? 7.023 -17.889 -9.124 1.00 97.38 96 LEU A C 1
ATOM 726 O O . LEU A 1 96 ? 7.593 -17.475 -8.109 1.00 97.38 96 LEU A O 1
ATOM 730 N N . SER A 1 97 ? 7.675 -18.028 -10.278 1.00 97.88 97 SER A N 1
ATOM 731 C CA . SER A 1 97 ? 8.993 -17.420 -10.467 1.00 97.88 97 SER A CA 1
ATOM 732 C C . SER A 1 97 ? 8.860 -15.898 -10.626 1.00 97.88 97 SER A C 1
ATOM 734 O O . SER A 1 97 ? 7.790 -15.388 -10.965 1.00 97.88 97 SER A O 1
ATOM 736 N N . LEU A 1 98 ? 9.949 -15.149 -10.411 1.00 97.44 98 LEU A N 1
ATOM 737 C CA . LEU A 1 98 ? 9.970 -13.707 -10.710 1.00 97.44 98 LEU A CA 1
ATOM 738 C C . LEU A 1 98 ? 9.657 -13.432 -12.187 1.00 97.44 98 LEU A C 1
ATOM 740 O O . LEU A 1 98 ? 8.990 -12.451 -12.495 1.00 97.44 98 LEU A O 1
ATOM 744 N N . SER A 1 99 ? 10.095 -14.317 -13.088 1.00 97.25 99 SER A N 1
ATOM 745 C CA . SER A 1 99 ? 9.797 -14.213 -14.519 1.00 97.25 99 SER A CA 1
ATOM 746 C C . SER A 1 99 ? 8.305 -14.393 -14.801 1.00 97.25 99 SER A C 1
ATOM 748 O O . SER A 1 99 ? 7.747 -13.636 -15.589 1.00 97.25 99 SER A O 1
ATOM 750 N N . ASP A 1 100 ? 7.649 -15.358 -14.149 1.00 97.62 100 ASP A N 1
ATOM 751 C CA . ASP A 1 100 ? 6.211 -15.597 -14.330 1.00 97.62 100 ASP A CA 1
ATOM 752 C C . ASP A 1 100 ? 5.383 -14.441 -13.774 1.00 97.62 100 ASP A C 1
ATOM 754 O O . ASP A 1 100 ? 4.442 -13.979 -14.419 1.00 97.62 100 ASP A O 1
ATOM 758 N N . LEU A 1 101 ? 5.744 -13.952 -12.584 1.00 97.25 101 LEU A N 1
ATOM 759 C CA . LEU A 1 101 ? 5.073 -12.812 -11.970 1.00 97.25 101 LEU A CA 1
ATOM 760 C C . LEU A 1 101 ? 5.285 -11.537 -12.797 1.00 97.25 101 LEU A C 1
ATOM 762 O O . LEU A 1 101 ? 4.322 -10.825 -13.058 1.00 97.25 101 LEU A O 1
ATOM 766 N N . GLY A 1 102 ? 6.511 -11.284 -13.265 1.00 96.69 102 GLY A N 1
ATOM 767 C CA . GLY A 1 102 ? 6.834 -10.145 -14.124 1.00 96.69 102 GLY A CA 1
ATOM 768 C C . GLY A 1 102 ? 6.097 -10.178 -15.462 1.00 96.69 102 GLY A C 1
ATOM 769 O O . GLY A 1 102 ? 5.567 -9.155 -15.885 1.00 96.69 102 GLY A O 1
ATOM 770 N N . ALA A 1 103 ? 5.991 -11.349 -16.099 1.00 96.62 103 ALA A N 1
ATOM 771 C CA . ALA A 1 103 ? 5.224 -11.512 -17.333 1.00 96.62 103 ALA A CA 1
ATOM 772 C C . ALA A 1 103 ? 3.733 -11.221 -17.127 1.00 96.62 103 ALA A C 1
ATOM 774 O O . ALA A 1 103 ? 3.170 -10.400 -17.846 1.00 96.62 103 ALA A O 1
ATOM 775 N N . ARG A 1 104 ? 3.114 -11.824 -16.102 1.00 97.12 104 ARG A N 1
ATOM 776 C CA . ARG A 1 104 ? 1.695 -11.601 -15.776 1.00 97.12 104 ARG A CA 1
ATOM 777 C C . ARG A 1 104 ? 1.411 -10.156 -15.382 1.00 97.12 104 ARG A C 1
ATOM 779 O O . ARG A 1 104 ? 0.383 -9.606 -15.761 1.00 97.12 104 ARG A O 1
ATOM 786 N N . PHE A 1 105 ? 2.316 -9.544 -14.623 1.00 95.81 105 PHE A N 1
ATOM 787 C CA . PHE A 1 105 ? 2.202 -8.147 -14.226 1.00 95.81 105 PHE A CA 1
ATOM 788 C C . PHE A 1 105 ? 2.276 -7.224 -15.443 1.00 95.81 105 PHE A C 1
ATOM 790 O O . PHE A 1 105 ? 1.390 -6.397 -15.629 1.00 95.81 105 PHE A O 1
ATOM 797 N N . ALA A 1 106 ? 3.281 -7.392 -16.305 1.00 94.25 106 ALA A N 1
ATOM 798 C CA . ALA A 1 106 ? 3.431 -6.564 -17.495 1.00 94.25 106 ALA A CA 1
ATOM 799 C C . ALA A 1 106 ? 2.245 -6.739 -18.462 1.00 94.25 106 ALA A C 1
ATOM 801 O O . ALA A 1 106 ? 1.714 -5.752 -18.966 1.00 94.25 106 ALA A O 1
ATOM 802 N N . GLU A 1 107 ? 1.766 -7.971 -18.658 1.00 93.81 107 GLU A N 1
ATOM 803 C CA . GLU A 1 107 ? 0.570 -8.263 -19.456 1.00 93.81 107 GLU A CA 1
ATOM 804 C C . GLU A 1 107 ? -0.687 -7.575 -18.899 1.00 93.81 107 GLU A C 1
ATOM 806 O O . GLU A 1 107 ? -1.449 -6.988 -19.666 1.00 93.81 107 GLU A O 1
ATOM 811 N N . ALA A 1 108 ? -0.869 -7.557 -17.573 1.00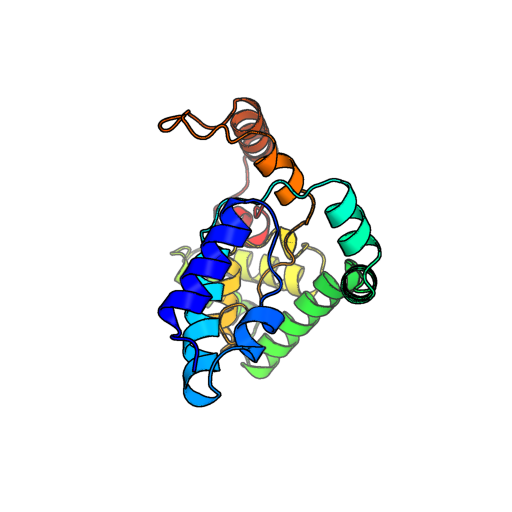 92.25 108 ALA A N 1
ATOM 812 C CA . ALA A 1 108 ? -2.015 -6.914 -16.924 1.00 92.25 108 ALA A CA 1
ATOM 813 C C . ALA A 1 108 ? -2.094 -5.392 -17.154 1.00 92.25 108 ALA A C 1
ATOM 815 O O . ALA A 1 108 ? -3.171 -4.812 -17.004 1.00 92.25 108 ALA A O 1
ATOM 816 N N . PHE A 1 109 ? -0.980 -4.759 -17.528 1.00 88.88 109 PHE A N 1
ATOM 817 C CA . PHE A 1 109 ? -0.896 -3.342 -17.893 1.00 88.88 109 PHE A CA 1
ATOM 818 C C . PHE A 1 109 ? -0.673 -3.122 -19.402 1.00 88.88 109 PHE A C 1
ATOM 820 O O . PHE A 1 109 ? -0.417 -2.005 -19.830 1.00 88.88 109 PHE A O 1
ATOM 827 N N . GLY A 1 110 ? -0.780 -4.165 -20.234 1.00 89.38 110 GLY A N 1
ATOM 828 C CA . GLY A 1 110 ? -0.622 -4.051 -21.690 1.00 89.38 110 GLY A CA 1
ATOM 829 C C . GLY A 1 110 ? 0.830 -3.964 -22.182 1.00 89.38 110 GLY A C 1
ATOM 830 O O . GLY A 1 110 ? 1.064 -3.739 -23.370 1.00 89.38 110 GLY A O 1
ATOM 831 N N . HIS A 1 111 ? 1.814 -4.210 -21.314 1.00 84.50 111 HIS A N 1
ATOM 832 C CA . HIS A 1 111 ? 3.250 -4.143 -21.612 1.00 84.50 111 HIS A CA 1
ATOM 833 C C . HIS A 1 111 ? 3.823 -5.509 -21.994 1.00 84.50 111 HIS A C 1
ATOM 835 O O . HIS A 1 111 ? 4.702 -6.042 -21.320 1.00 84.50 111 HIS A O 1
ATOM 841 N N . GLY A 1 112 ? 3.368 -6.092 -23.106 1.00 75.88 112 GLY A N 1
ATOM 842 C CA . GLY A 1 112 ? 3.808 -7.431 -23.541 1.00 75.88 112 GLY A CA 1
ATOM 843 C C . GLY A 1 112 ? 5.329 -7.586 -23.743 1.00 75.88 112 GLY A C 1
ATOM 844 O O . GLY A 1 112 ? 5.864 -8.681 -23.592 1.00 75.88 112 GLY A O 1
ATOM 845 N N . GLY A 1 113 ? 6.047 -6.492 -24.029 1.00 82.94 113 GLY A N 1
ATOM 846 C CA . GLY A 1 113 ? 7.517 -6.468 -24.111 1.00 82.94 113 GLY A CA 1
ATOM 847 C C . GLY A 1 113 ? 8.235 -6.189 -22.782 1.00 82.94 113 GLY A C 1
ATOM 848 O O . GLY A 1 113 ? 9.454 -6.322 -22.703 1.00 82.94 113 GLY A O 1
ATOM 849 N N . GLY A 1 114 ? 7.500 -5.810 -21.735 1.00 90.38 114 GLY A N 1
ATOM 850 C CA . GLY A 1 114 ? 8.037 -5.330 -20.460 1.00 90.38 114 GLY A CA 1
ATOM 851 C C . GLY A 1 114 ? 8.283 -6.412 -19.406 1.00 90.38 114 GLY A C 1
ATOM 852 O O . GLY A 1 114 ? 8.746 -6.099 -18.313 1.00 90.38 114 GLY A O 1
ATOM 853 N N . ALA A 1 115 ? 8.011 -7.685 -19.713 1.00 93.25 115 ALA A N 1
ATOM 854 C CA . ALA A 1 115 ? 8.055 -8.792 -18.751 1.00 93.25 115 ALA A CA 1
ATOM 855 C C . ALA A 1 115 ? 9.396 -8.916 -18.004 1.00 93.25 115 ALA A C 1
ATOM 857 O O . ALA A 1 115 ? 9.422 -9.049 -16.780 1.00 93.25 115 ALA A O 1
ATOM 858 N N . ALA A 1 116 ? 10.517 -8.840 -18.730 1.00 94.12 116 ALA A N 1
ATOM 859 C CA . ALA A 1 116 ? 11.848 -8.953 -18.133 1.00 94.12 116 ALA A CA 1
ATOM 860 C C . ALA A 1 116 ? 12.147 -7.779 -17.188 1.00 94.12 116 ALA A C 1
ATOM 862 O O . ALA A 1 116 ? 12.679 -7.977 -16.097 1.00 94.12 116 ALA A O 1
ATOM 863 N N . LYS A 1 117 ? 11.744 -6.566 -17.581 1.00 92.62 117 LYS A N 1
ATOM 864 C CA . LYS A 1 117 ? 11.909 -5.359 -16.770 1.00 92.62 117 LYS A CA 1
ATOM 865 C C . LYS A 1 117 ? 11.046 -5.415 -15.512 1.00 92.62 117 LYS A C 1
ATOM 867 O O . LYS A 1 117 ? 11.560 -5.191 -14.420 1.00 92.62 117 LYS A O 1
ATOM 872 N N . ALA A 1 118 ? 9.773 -5.784 -15.648 1.00 94.38 118 ALA A N 1
ATOM 873 C CA . ALA A 1 118 ? 8.871 -5.979 -14.518 1.00 94.38 118 ALA A CA 1
ATOM 874 C C . ALA A 1 118 ? 9.435 -7.006 -13.523 1.00 94.38 118 ALA A C 1
ATOM 876 O O . ALA A 1 118 ? 9.455 -6.743 -12.326 1.00 94.38 118 ALA A O 1
ATOM 877 N N . ALA A 1 119 ? 9.980 -8.131 -14.002 1.00 96.56 119 ALA A N 1
ATOM 878 C CA . ALA A 1 119 ? 10.623 -9.125 -13.141 1.00 96.56 119 ALA A CA 1
ATOM 879 C C . ALA A 1 119 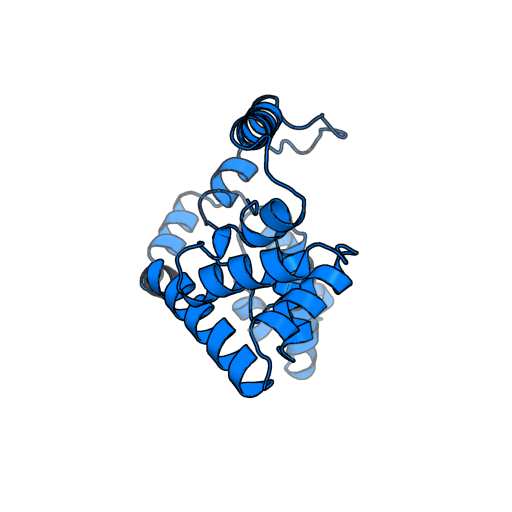? 11.827 -8.551 -12.370 1.00 96.56 119 ALA A C 1
ATOM 881 O O . ALA A 1 119 ? 11.981 -8.828 -11.181 1.00 96.56 119 ALA A O 1
ATOM 882 N N . THR A 1 120 ? 12.664 -7.728 -13.015 1.00 96.62 120 THR A N 1
ATOM 883 C CA . THR A 1 120 ? 13.779 -7.036 -12.346 1.00 96.62 120 THR A CA 1
ATOM 884 C C . THR A 1 120 ? 13.286 -6.062 -11.278 1.00 96.62 120 THR A C 1
ATOM 886 O O . THR A 1 120 ? 13.781 -6.103 -10.154 1.00 96.62 120 THR A O 1
ATOM 889 N N . LEU A 1 121 ? 12.301 -5.222 -11.603 1.00 93.62 121 LEU A N 1
ATOM 890 C CA . LEU A 1 121 ? 11.736 -4.239 -10.674 1.00 93.62 121 LEU A CA 1
ATOM 891 C C . LEU A 1 121 ? 11.066 -4.915 -9.470 1.00 93.62 121 LEU A C 1
ATOM 893 O O . LEU A 1 121 ? 11.277 -4.508 -8.333 1.00 93.62 121 LEU A O 1
ATOM 897 N N . ILE A 1 122 ? 10.323 -5.997 -9.701 1.00 95.38 122 ILE A N 1
ATOM 898 C CA . ILE A 1 122 ? 9.703 -6.795 -8.637 1.00 95.38 122 ILE A CA 1
ATOM 899 C C . ILE A 1 122 ? 10.770 -7.488 -7.777 1.00 95.38 122 ILE A C 1
ATOM 901 O O . ILE A 1 122 ? 10.636 -7.538 -6.558 1.00 95.38 122 ILE A O 1
ATOM 905 N N . GLY A 1 123 ? 11.866 -7.968 -8.372 1.00 96.00 123 GLY A N 1
ATOM 906 C CA . GLY A 1 123 ? 13.003 -8.498 -7.613 1.00 96.00 123 GLY A CA 1
ATOM 907 C C . GLY A 1 123 ? 13.624 -7.453 -6.680 1.00 96.00 123 GLY A C 1
ATOM 908 O O . GLY A 1 123 ? 13.867 -7.744 -5.512 1.00 96.00 123 GLY A O 1
ATOM 909 N N . GLN A 1 124 ? 13.782 -6.222 -7.173 1.00 93.31 124 GLN A N 1
ATOM 910 C CA . GLN A 1 124 ? 14.275 -5.076 -6.398 1.00 93.31 124 GLN A CA 1
ATOM 911 C C . GLN A 1 124 ? 13.296 -4.595 -5.312 1.00 93.31 124 GLN A C 1
ATOM 913 O O . GLN A 1 124 ? 13.665 -3.906 -4.364 1.00 93.31 124 GLN A O 1
ATOM 918 N N . LEU A 1 125 ? 12.020 -4.932 -5.453 1.00 92.25 125 LEU A N 1
ATOM 919 C CA . LEU A 1 125 ? 11.000 -4.715 -4.436 1.00 92.25 125 LEU A CA 1
ATOM 920 C C . LEU A 1 125 ? 11.055 -5.812 -3.355 1.00 92.25 125 LEU A C 1
ATOM 922 O O . LEU A 1 125 ? 10.935 -5.517 -2.169 1.00 92.25 125 LEU A O 1
ATOM 926 N N . GLU A 1 126 ? 11.308 -7.070 -3.735 1.00 94.56 126 GLU A N 1
ATOM 927 C CA . GLU A 1 126 ? 11.496 -8.186 -2.791 1.00 94.56 126 GLU A CA 1
ATOM 928 C C . GLU A 1 126 ? 12.797 -8.102 -1.982 1.00 94.56 126 GLU A C 1
ATOM 930 O O . GLU A 1 126 ? 12.883 -8.671 -0.892 1.00 94.56 126 GLU A O 1
ATOM 935 N N . ASP A 1 127 ? 13.839 -7.467 -2.516 1.00 91.12 127 ASP A N 1
ATOM 936 C CA . ASP A 1 127 ? 15.109 -7.260 -1.811 1.00 91.12 127 ASP A CA 1
ATOM 937 C C . ASP A 1 127 ? 15.171 -5.932 -1.032 1.00 91.12 127 ASP A C 1
ATOM 939 O O . ASP A 1 127 ? 16.084 -5.740 -0.228 1.00 91.12 127 ASP A O 1
ATOM 943 N N . GLY A 1 128 ? 14.171 -5.060 -1.208 1.00 86.44 128 GLY A N 1
ATOM 944 C CA . GLY A 1 128 ? 14.079 -3.761 -0.542 1.00 86.44 128 GLY A CA 1
ATOM 945 C C . GLY A 1 128 ? 14.974 -2.670 -1.137 1.00 86.44 128 GLY A C 1
ATOM 946 O O . GLY A 1 128 ? 15.146 -1.627 -0.508 1.00 86.44 128 GLY A O 1
ATOM 947 N N . THR A 1 129 ? 15.545 -2.882 -2.327 1.00 86.38 129 THR A N 1
ATOM 948 C CA . THR A 1 129 ? 16.318 -1.868 -3.063 1.00 86.38 129 THR A CA 1
ATOM 949 C C . THR A 1 129 ? 15.419 -0.739 -3.569 1.00 86.38 129 THR A C 1
ATOM 951 O O . THR A 1 129 ? 15.850 0.412 -3.627 1.00 86.38 129 THR A O 1
ATOM 954 N N . ILE A 1 130 ? 14.167 -1.050 -3.920 1.00 84.12 130 ILE A N 1
ATOM 955 C CA . ILE A 1 130 ? 13.118 -0.061 -4.193 1.00 84.12 130 ILE A CA 1
ATOM 956 C C . ILE A 1 130 ? 12.212 0.035 -2.968 1.00 84.12 130 ILE A C 1
ATOM 958 O O . ILE A 1 130 ? 11.734 -0.972 -2.445 1.00 84.12 130 ILE A O 1
ATOM 962 N N . ALA A 1 131 ? 11.960 1.263 -2.519 1.00 81.31 131 ALA A N 1
ATOM 963 C CA . ALA A 1 131 ? 11.035 1.504 -1.426 1.00 81.31 131 ALA A CA 1
ATOM 964 C C . ALA A 1 131 ? 9.588 1.234 -1.880 1.00 81.31 131 ALA A C 1
ATOM 966 O O . ALA A 1 131 ? 9.179 1.729 -2.931 1.00 81.31 131 ALA A O 1
ATOM 967 N N . PRO A 1 132 ? 8.770 0.530 -1.077 1.00 81.56 132 PRO A N 1
ATOM 968 C CA . PRO A 1 132 ? 7.377 0.264 -1.429 1.00 81.56 132 PRO A CA 1
ATOM 969 C C . PRO A 1 132 ? 6.529 1.536 -1.513 1.00 81.56 132 PRO A C 1
ATOM 971 O O . PRO A 1 132 ? 5.498 1.516 -2.166 1.00 81.56 132 PRO A O 1
ATOM 974 N N . THR A 1 133 ? 6.966 2.645 -0.904 1.00 78.94 133 THR A N 1
ATOM 975 C CA . THR A 1 133 ? 6.333 3.967 -1.052 1.00 78.94 133 THR A CA 1
ATOM 976 C C . THR A 1 133 ? 6.233 4.394 -2.517 1.00 78.94 133 THR A C 1
ATOM 978 O O . THR A 1 133 ? 5.248 5.014 -2.880 1.00 78.94 133 THR A O 1
ATOM 981 N N . GLY A 1 134 ? 7.204 4.004 -3.354 1.00 78.88 134 GLY A N 1
ATOM 982 C CA . GLY A 1 134 ? 7.228 4.306 -4.788 1.00 78.88 134 GLY A CA 1
ATOM 983 C C . GLY A 1 134 ? 6.332 3.404 -5.641 1.00 78.88 134 GLY A C 1
ATOM 984 O O . GLY A 1 134 ? 6.256 3.588 -6.853 1.00 78.88 134 GLY A O 1
ATOM 985 N N . VAL A 1 135 ? 5.656 2.411 -5.056 1.00 84.94 135 VAL A N 1
ATOM 986 C CA . VAL A 1 135 ? 4.732 1.546 -5.796 1.00 84.94 135 VAL A CA 1
ATOM 987 C C . VAL A 1 135 ? 3.366 2.216 -5.850 1.00 84.94 135 VAL A C 1
ATOM 989 O O . VAL A 1 135 ? 2.732 2.455 -4.825 1.00 84.94 135 VAL A O 1
ATOM 992 N N . SER A 1 136 ? 2.869 2.471 -7.057 1.00 84.06 136 SER A N 1
ATOM 993 C CA . SER A 1 136 ? 1.539 3.051 -7.248 1.00 84.06 136 SER A CA 1
ATOM 994 C C . SER A 1 136 ? 0.431 2.147 -6.677 1.00 84.06 136 SER A C 1
ATOM 996 O O . SER A 1 136 ? 0.523 0.915 -6.694 1.00 84.06 136 SER A O 1
ATOM 998 N N . THR A 1 137 ? -0.674 2.742 -6.214 1.00 80.94 137 THR A N 1
ATOM 999 C CA . THR A 1 137 ? -1.827 1.979 -5.686 1.00 80.94 137 THR A CA 1
ATOM 1000 C C . THR A 1 137 ? -2.378 0.947 -6.692 1.00 80.94 137 THR A C 1
ATOM 1002 O O . THR A 1 137 ? -2.625 -0.192 -6.285 1.00 80.94 137 THR A O 1
ATOM 1005 N N . PRO A 1 138 ? -2.530 1.264 -7.998 1.00 85.12 138 PRO A N 1
ATOM 1006 C CA . PRO A 1 138 ? -2.944 0.277 -8.996 1.00 85.12 138 PRO A CA 1
ATOM 1007 C C . PRO A 1 138 ? -1.957 -0.887 -9.147 1.00 85.12 138 PRO A C 1
ATOM 1009 O O . PRO A 1 138 ? -2.385 -2.039 -9.245 1.00 85.12 138 PRO A O 1
ATOM 1012 N N . ALA A 1 139 ? -0.646 -0.618 -9.125 1.00 89.56 139 ALA A N 1
ATOM 1013 C CA . ALA A 1 139 ? 0.377 -1.660 -9.197 1.00 89.56 139 ALA A CA 1
ATOM 1014 C C . ALA A 1 139 ? 0.348 -2.573 -7.964 1.00 89.56 139 ALA A C 1
ATOM 1016 O O . ALA A 1 139 ? 0.352 -3.796 -8.106 1.00 89.56 139 ALA A O 1
ATOM 1017 N N . ALA A 1 140 ? 0.242 -1.994 -6.765 1.00 89.25 140 ALA A N 1
ATOM 1018 C CA . ALA A 1 140 ? 0.122 -2.742 -5.517 1.00 89.25 140 ALA A CA 1
ATOM 1019 C C . ALA A 1 140 ? -1.138 -3.626 -5.490 1.00 89.25 140 ALA A C 1
ATOM 1021 O O . ALA A 1 140 ? -1.069 -4.801 -5.123 1.00 89.25 140 ALA A O 1
ATOM 1022 N N . GLY A 1 141 ? -2.280 -3.088 -5.934 1.00 85.75 141 GLY A N 1
ATOM 1023 C CA . GLY A 1 141 ? -3.530 -3.841 -6.057 1.00 85.75 141 GLY A CA 1
ATOM 1024 C C . GLY A 1 141 ? -3.413 -5.006 -7.040 1.00 85.75 141 GLY A C 1
ATOM 1025 O O . GLY A 1 141 ? -3.817 -6.125 -6.724 1.00 85.75 141 GLY A O 1
ATOM 1026 N N . ARG A 1 142 ? -2.784 -4.780 -8.200 1.00 93.69 142 ARG A N 1
ATOM 1027 C CA . ARG A 1 142 ? -2.586 -5.835 -9.199 1.00 93.69 142 ARG A CA 1
ATOM 1028 C C . ARG A 1 142 ? -1.629 -6.926 -8.720 1.00 93.69 142 ARG A C 1
ATOM 1030 O O . ARG A 1 142 ? -1.889 -8.103 -8.957 1.00 93.69 142 ARG A O 1
ATOM 1037 N N . LEU A 1 143 ? -0.544 -6.565 -8.033 1.00 94.06 143 LEU A N 1
ATOM 1038 C CA . LEU A 1 143 ? 0.360 -7.542 -7.418 1.00 94.06 143 LEU A CA 1
ATOM 1039 C C . LEU A 1 143 ? -0.377 -8.397 -6.382 1.00 94.06 143 LEU A C 1
ATOM 1041 O O . LEU A 1 143 ? -0.215 -9.614 -6.385 1.00 94.06 143 LEU A O 1
ATOM 1045 N N . ALA A 1 144 ? -1.217 -7.789 -5.539 1.00 89.44 144 ALA A N 1
ATOM 1046 C CA . ALA A 1 144 ? -2.011 -8.524 -4.558 1.00 89.44 144 ALA A CA 1
ATOM 1047 C C . ALA A 1 144 ? -2.942 -9.547 -5.234 1.00 89.44 144 ALA A C 1
ATOM 1049 O O . ALA A 1 144 ? -2.953 -10.710 -4.837 1.00 89.44 144 ALA A O 1
ATOM 1050 N N . GLU A 1 145 ? -3.642 -9.149 -6.298 1.00 91.81 145 GLU A N 1
ATOM 1051 C CA . GLU A 1 145 ? -4.519 -10.032 -7.077 1.00 91.81 145 GLU A CA 1
ATOM 1052 C C . GLU A 1 145 ? -3.756 -11.214 -7.697 1.00 91.81 145 GLU A C 1
ATOM 1054 O O . GLU A 1 145 ? -4.144 -12.368 -7.516 1.00 91.81 145 GLU A O 1
ATOM 1059 N N . LEU A 1 146 ? -2.634 -10.947 -8.377 1.00 94.69 146 LEU A N 1
ATOM 1060 C CA . LEU A 1 146 ? -1.808 -11.982 -9.015 1.00 94.69 146 LEU A CA 1
ATOM 1061 C C . LEU A 1 146 ? -1.232 -12.992 -8.014 1.00 94.69 146 LEU A C 1
ATOM 1063 O O . LEU A 1 146 ? -0.940 -14.132 -8.380 1.00 94.69 146 LEU A O 1
ATOM 1067 N N . LEU A 1 147 ? -1.069 -12.568 -6.763 1.00 93.19 147 LEU A N 1
ATOM 1068 C CA . LEU A 1 147 ? -0.546 -13.368 -5.660 1.00 93.19 147 LEU A CA 1
ATOM 1069 C C . LEU A 1 147 ? -1.646 -14.014 -4.803 1.00 93.19 147 LEU A C 1
ATOM 1071 O O . LEU A 1 147 ? -1.328 -14.720 -3.845 1.00 93.19 147 LEU A O 1
ATOM 1075 N N . GLY A 1 148 ? -2.923 -13.793 -5.131 1.00 88.38 148 GLY A N 1
ATOM 1076 C CA . GLY A 1 148 ? -4.058 -14.330 -4.379 1.00 88.38 148 GLY A CA 1
ATOM 1077 C C . GLY A 1 148 ? -4.202 -13.737 -2.974 1.00 88.38 148 GLY A C 1
ATOM 1078 O O . GLY A 1 148 ? -4.655 -14.424 -2.058 1.00 88.38 148 GLY A O 1
ATOM 1079 N N . LEU A 1 149 ? -3.776 -12.489 -2.779 1.00 82.50 149 LEU A N 1
ATOM 1080 C CA . LEU A 1 149 ? -3.927 -11.746 -1.531 1.00 82.50 149 LEU A CA 1
ATOM 1081 C C . LEU A 1 149 ? -5.218 -10.916 -1.538 1.00 82.50 149 LEU A C 1
ATOM 1083 O O . LEU A 1 149 ? -5.743 -10.560 -2.592 1.00 82.50 149 LEU A O 1
ATOM 1087 N N . ALA A 1 150 ? -5.712 -10.573 -0.346 1.00 73.75 150 ALA A N 1
ATOM 1088 C CA . ALA A 1 150 ? -6.827 -9.642 -0.206 1.00 73.75 150 ALA A CA 1
ATOM 1089 C C . ALA A 1 150 ? -6.456 -8.243 -0.731 1.00 73.75 150 ALA A C 1
ATOM 1091 O O . ALA A 1 150 ? -5.303 -7.810 -0.631 1.00 73.75 150 ALA A O 1
ATOM 1092 N N . SER A 1 151 ? -7.448 -7.514 -1.248 1.00 66.81 151 SER A N 1
ATOM 1093 C CA . SER A 1 151 ? -7.284 -6.116 -1.651 1.00 66.81 151 SER A CA 1
ATOM 1094 C C . SER A 1 151 ? -6.704 -5.286 -0.503 1.00 66.81 151 SER A C 1
ATOM 1096 O O . SER A 1 151 ? -7.171 -5.368 0.629 1.00 66.81 151 SER A O 1
ATOM 1098 N N . GLY A 1 152 ? -5.660 -4.506 -0.788 1.00 65.31 152 GLY A N 1
ATOM 1099 C CA . GLY A 1 152 ? -4.975 -3.686 0.218 1.00 65.31 152 GLY A CA 1
ATOM 1100 C C . GLY A 1 152 ? -3.928 -4.422 1.063 1.00 65.31 152 GLY A C 1
ATOM 1101 O O . GLY A 1 152 ? -3.193 -3.766 1.793 1.00 65.31 152 GLY A O 1
ATOM 1102 N N . ALA A 1 153 ? -3.765 -5.744 0.925 1.00 73.88 153 ALA A N 1
ATOM 1103 C CA . ALA A 1 153 ? -2.750 -6.495 1.676 1.00 73.88 153 ALA A CA 1
ATOM 1104 C C . ALA A 1 153 ? -1.302 -6.069 1.365 1.00 73.88 153 ALA A C 1
ATOM 1106 O O . ALA A 1 153 ? -0.422 -6.282 2.193 1.00 73.88 153 ALA A O 1
ATOM 1107 N N . LEU A 1 154 ? -1.066 -5.484 0.184 1.00 81.62 154 LEU A N 1
ATOM 1108 C CA . LEU A 1 154 ? 0.207 -4.880 -0.230 1.00 81.62 154 LEU A CA 1
ATOM 1109 C C . LEU A 1 154 ? 0.113 -3.350 -0.341 1.00 81.62 154 LEU A C 1
ATOM 1111 O O . LEU A 1 154 ? 0.881 -2.753 -1.095 1.00 81.62 154 LEU A O 1
ATOM 1115 N N . ALA A 1 155 ? -0.823 -2.704 0.362 1.00 76.12 155 ALA A N 1
ATOM 1116 C CA . ALA A 1 155 ? -0.926 -1.248 0.337 1.00 76.12 155 ALA A CA 1
ATOM 1117 C C . ALA A 1 155 ? 0.428 -0.622 0.724 1.00 76.12 155 ALA A C 1
ATOM 1119 O O . ALA A 1 155 ? 0.981 -0.973 1.774 1.00 76.12 155 ALA A O 1
ATOM 1120 N N . PRO A 1 156 ? 0.994 0.260 -0.119 1.00 67.62 156 PRO A N 1
ATOM 1121 C CA . PRO A 1 156 ? 2.270 0.879 0.182 1.00 67.62 156 PRO A CA 1
ATOM 1122 C C . PRO A 1 156 ? 2.127 1.735 1.448 1.00 67.62 156 PRO A C 1
ATOM 1124 O O . PRO A 1 156 ? 1.074 2.353 1.660 1.00 67.62 156 PRO A O 1
ATOM 1127 N N . PRO A 1 157 ? 3.154 1.785 2.314 1.00 62.00 157 PRO A N 1
ATOM 1128 C CA . PRO A 1 157 ? 3.131 2.681 3.459 1.00 62.00 157 PRO A CA 1
ATOM 1129 C C . PRO A 1 157 ? 3.030 4.115 2.931 1.00 62.00 157 PRO A C 1
ATOM 1131 O O . PRO A 1 157 ? 3.924 4.579 2.235 1.00 62.00 157 PRO A O 1
ATOM 1134 N N . ARG A 1 158 ? 1.932 4.822 3.212 1.00 54.47 158 ARG A N 1
ATOM 1135 C CA . ARG A 1 158 ? 1.784 6.207 2.749 1.00 54.47 158 ARG A CA 1
ATOM 1136 C C . ARG A 1 158 ? 2.701 7.120 3.568 1.00 54.47 158 ARG A C 1
ATOM 1138 O O . ARG A 1 158 ? 2.647 7.052 4.803 1.00 54.47 158 ARG A O 1
ATOM 1145 N N . PRO A 1 159 ? 3.521 7.986 2.944 1.00 44.00 159 PRO A N 1
ATOM 1146 C CA . PRO A 1 159 ? 4.289 8.969 3.689 1.00 44.00 159 PRO A CA 1
ATOM 1147 C C . PRO A 1 159 ? 3.319 9.944 4.366 1.00 44.00 159 PRO A C 1
ATOM 1149 O O . PRO A 1 159 ? 2.599 10.701 3.718 1.00 44.00 159 PRO A O 1
ATOM 1152 N N . GLN A 1 160 ? 3.311 9.953 5.700 1.00 41.00 160 GLN A N 1
ATOM 1153 C CA . GLN A 1 160 ? 2.470 10.856 6.500 1.00 41.00 160 GLN A CA 1
ATOM 1154 C C . GLN A 1 160 ? 2.753 12.351 6.217 1.00 41.00 160 GLN A C 1
ATOM 1156 O O . GLN A 1 160 ? 1.946 13.210 6.564 1.00 41.00 160 GLN A O 1
ATOM 1161 N N . ALA A 1 161 ? 3.878 12.669 5.562 1.00 37.22 161 ALA A N 1
ATOM 1162 C CA . ALA A 1 161 ? 4.283 14.025 5.201 1.00 37.22 161 ALA A CA 1
ATOM 1163 C C . ALA A 1 161 ? 3.435 14.655 4.075 1.00 37.22 161 ALA A C 1
ATOM 1165 O O . ALA A 1 161 ? 3.143 15.848 4.161 1.00 37.22 161 ALA A O 1
ATOM 1166 N N . LEU A 1 162 ? 2.968 13.882 3.082 1.00 36.72 162 LEU A N 1
ATOM 1167 C CA . LEU A 1 162 ? 2.143 14.412 1.978 1.00 36.72 162 LEU A CA 1
ATOM 1168 C C . LEU A 1 162 ? 0.742 14.835 2.453 1.00 36.72 162 LEU A C 1
ATOM 1170 O O . LEU A 1 162 ? 0.228 15.873 2.045 1.00 36.72 162 LEU A O 1
ATOM 1174 N N . PHE A 1 163 ? 0.176 14.145 3.449 1.00 34.06 163 PHE A N 1
ATOM 1175 C CA . PHE A 1 163 ? -1.096 14.551 4.065 1.00 34.06 163 PHE A CA 1
ATOM 1176 C C . PHE A 1 163 ? -1.036 15.908 4.792 1.00 34.06 163 PHE A C 1
ATOM 1178 O O . PHE A 1 163 ? -2.079 16.525 5.019 1.00 34.06 163 PHE A O 1
ATOM 1185 N N . ARG A 1 164 ? 0.160 16.389 5.166 1.00 36.34 164 ARG A N 1
ATOM 1186 C CA . ARG A 1 164 ? 0.342 17.687 5.838 1.00 36.34 164 ARG A CA 1
ATOM 1187 C C . ARG A 1 164 ? 0.465 18.851 4.849 1.00 36.34 164 ARG A C 1
ATOM 1189 O O . ARG A 1 164 ? 0.075 19.960 5.201 1.00 36.34 164 ARG A O 1
ATOM 1196 N N . ALA A 1 165 ? 0.980 18.608 3.642 1.00 34.31 165 ALA A N 1
ATOM 1197 C CA . ALA A 1 165 ? 1.178 19.634 2.616 1.00 34.31 165 ALA A CA 1
ATOM 1198 C C . ALA A 1 165 ? -0.093 19.889 1.783 1.00 34.31 165 ALA A C 1
ATOM 1200 O O . ALA A 1 165 ? -0.437 21.045 1.536 1.00 34.31 165 ALA A O 1
ATOM 1201 N N . GLU A 1 166 ? -0.855 18.840 1.455 1.00 34.03 166 GLU A N 1
ATOM 1202 C CA . GLU A 1 166 ? -2.099 18.947 0.670 1.00 34.03 166 GLU A CA 1
ATOM 1203 C C . GLU A 1 166 ? -3.224 19.697 1.419 1.00 34.03 166 GLU A C 1
ATOM 1205 O O . GLU A 1 166 ? -4.080 20.347 0.818 1.00 34.03 166 GLU A O 1
ATOM 1210 N N . ARG A 1 167 ? -3.221 19.637 2.759 1.00 37.59 167 ARG A N 1
ATOM 1211 C CA . ARG A 1 167 ? -4.274 20.202 3.627 1.00 37.59 167 ARG A CA 1
ATOM 1212 C C . ARG A 1 167 ? -4.193 21.711 3.842 1.00 37.59 167 ARG A C 1
ATOM 1214 O O . ARG A 1 167 ? -5.177 22.297 4.270 1.00 37.59 167 ARG A O 1
ATOM 1221 N N . GLY A 1 168 ? -3.062 22.351 3.545 1.00 33.75 168 GLY A N 1
ATOM 1222 C CA . GLY A 1 168 ? -2.889 23.794 3.750 1.00 33.75 168 GLY A CA 1
ATOM 1223 C C . GLY A 1 168 ? -3.491 24.686 2.656 1.00 33.75 168 GLY A C 1
ATOM 1224 O O . GLY A 1 168 ? -3.314 25.900 2.719 1.00 33.75 168 GLY A O 1
ATOM 1225 N N . ARG A 1 169 ? -4.135 24.121 1.620 1.00 40.81 169 ARG A N 1
ATOM 1226 C CA . ARG A 1 169 ? -4.489 24.861 0.388 1.00 40.81 169 ARG A CA 1
ATOM 1227 C C . ARG A 1 169 ? -5.935 24.752 -0.100 1.00 40.81 169 ARG A C 1
ATOM 1229 O O . ARG A 1 169 ? -6.245 25.337 -1.135 1.00 40.81 169 ARG A O 1
ATOM 1236 N N . LEU A 1 170 ? -6.831 24.061 0.602 1.00 35.53 170 LEU A N 1
ATOM 1237 C CA . LEU A 1 170 ? -8.217 23.911 0.145 1.00 35.53 170 LEU A CA 1
ATOM 1238 C C . LEU A 1 170 ? -9.158 24.888 0.858 1.00 35.53 170 LEU A C 1
ATOM 1240 O O . LEU A 1 170 ? -9.760 24.575 1.878 1.00 35.53 170 LEU A O 1
ATOM 1244 N N . ASP A 1 171 ? -9.285 26.071 0.261 1.00 38.00 171 ASP A N 1
ATOM 1245 C CA . ASP A 1 171 ? -10.364 27.031 0.510 1.00 38.00 171 ASP A CA 1
ATOM 1246 C C . ASP A 1 171 ? -11.670 26.488 -0.127 1.00 38.00 171 ASP A C 1
ATOM 1248 O O . ASP A 1 171 ? -11.668 26.160 -1.328 1.00 38.00 171 ASP A O 1
ATOM 1252 N N . PRO A 1 172 ? -12.785 26.329 0.616 1.00 37.97 172 PRO A N 1
ATOM 1253 C CA . PRO A 1 172 ? -14.019 25.735 0.105 1.00 37.97 172 PRO A CA 1
ATOM 1254 C C . PRO A 1 172 ? -14.778 26.739 -0.777 1.00 37.97 172 PRO A C 1
ATOM 1256 O O . PRO A 1 172 ? -15.763 27.352 -0.376 1.00 37.97 172 PRO A O 1
ATOM 1259 N N . GLY A 1 173 ? -14.311 26.907 -2.012 1.00 38.53 173 GLY A N 1
ATOM 1260 C CA . GLY A 1 173 ? -14.974 27.751 -3.011 1.00 38.53 173 GLY A CA 1
ATOM 1261 C C . GLY A 1 173 ? -14.418 27.679 -4.434 1.00 38.53 173 GLY A C 1
ATOM 1262 O O . GLY A 1 173 ? -14.992 28.281 -5.339 1.00 38.53 173 GLY A O 1
ATOM 1263 N N . THR A 1 174 ? -13.329 26.948 -4.678 1.00 36.47 174 THR A N 1
ATOM 1264 C CA . THR A 1 174 ? -12.633 27.022 -5.970 1.00 36.47 174 THR A CA 1
ATOM 1265 C C . THR A 1 174 ? -13.085 25.913 -6.922 1.00 36.47 174 THR A C 1
ATOM 1267 O O . THR A 1 174 ? -12.741 24.745 -6.758 1.00 36.47 174 THR A O 1
ATOM 1270 N N . THR A 1 175 ? -13.841 26.279 -7.959 1.00 35.88 175 THR A N 1
ATOM 1271 C CA . THR A 1 175 ? -14.017 25.458 -9.167 1.00 35.88 175 THR A CA 1
ATOM 1272 C C . THR A 1 175 ? -12.652 25.113 -9.756 1.00 35.88 175 THR A C 1
ATOM 1274 O O . THR A 1 175 ? -11.894 26.045 -10.007 1.00 35.88 175 THR A O 1
ATOM 1277 N N . ALA A 1 176 ? -12.381 23.816 -9.972 1.00 38.28 176 ALA A N 1
ATOM 1278 C CA . ALA A 1 176 ? -11.242 23.230 -10.698 1.00 38.28 176 ALA A CA 1
ATOM 1279 C C . ALA A 1 176 ? -10.151 24.241 -11.099 1.00 38.28 176 ALA A C 1
ATOM 1281 O O . ALA A 1 176 ? -10.037 24.626 -12.264 1.00 38.28 176 ALA A O 1
ATOM 1282 N N . SER A 1 177 ? -9.371 24.698 -10.116 1.00 36.38 177 SER A N 1
ATOM 1283 C CA . SER A 1 177 ? -8.143 25.423 -10.41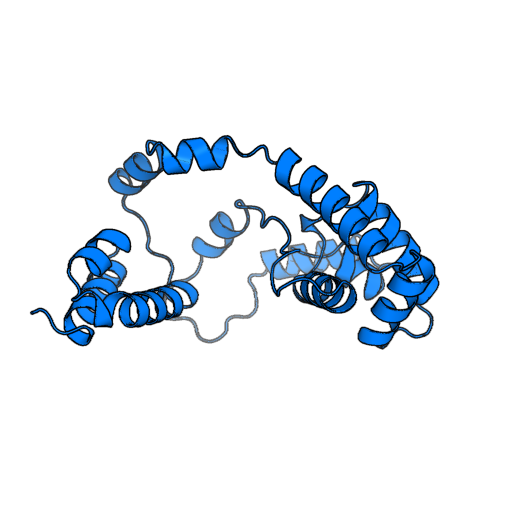8 1.00 36.38 177 SER A CA 1
ATOM 1284 C C . SER A 1 177 ? -7.158 24.407 -10.992 1.00 36.38 177 SER A C 1
ATOM 1286 O O . SER A 1 177 ? -7.107 23.281 -10.481 1.00 36.38 177 SER A O 1
ATOM 1288 N N . PRO A 1 178 ? -6.385 24.749 -12.037 1.00 36.56 178 PRO A N 1
ATOM 1289 C CA . PRO A 1 178 ? -5.279 23.903 -12.456 1.00 36.56 178 PRO A CA 1
ATOM 1290 C C . PRO A 1 178 ? -4.375 23.622 -11.245 1.00 36.56 178 PRO A C 1
ATOM 1292 O O . PRO A 1 178 ? -4.302 24.468 -10.343 1.00 36.56 178 PRO A O 1
ATOM 1295 N N . PRO A 1 179 ? -3.724 22.446 -11.195 1.00 35.50 179 PRO A N 1
ATOM 1296 C CA . PRO A 1 179 ? -2.840 22.094 -10.094 1.00 35.50 179 PRO A CA 1
ATOM 1297 C C . PRO A 1 179 ? -1.891 23.260 -9.773 1.00 35.50 179 PRO A C 1
ATOM 1299 O O . PRO A 1 179 ? -1.448 23.950 -10.701 1.00 35.50 179 PRO A O 1
ATOM 1302 N N . PRO A 1 180 ? -1.613 23.528 -8.482 1.00 43.62 180 PRO A N 1
ATOM 1303 C CA . PRO A 1 180 ? -0.758 24.639 -8.090 1.00 43.62 180 PRO A CA 1
ATOM 1304 C C . PRO A 1 180 ? 0.567 24.542 -8.845 1.00 43.62 180 PRO A C 1
ATOM 1306 O O . PRO A 1 180 ? 1.080 23.443 -9.058 1.00 43.62 180 PRO A O 1
ATOM 1309 N N . ALA A 1 181 ? 1.109 25.688 -9.261 1.00 39.47 181 ALA A N 1
ATOM 1310 C CA . ALA A 1 181 ? 2.323 25.746 -10.075 1.00 39.47 181 ALA A CA 1
ATOM 1311 C C . ALA A 1 181 ? 3.479 24.938 -9.462 1.00 39.47 181 ALA A C 1
ATOM 1313 O O . ALA A 1 181 ? 4.275 24.387 -10.206 1.00 39.47 181 ALA A O 1
ATOM 1314 N N . ASP A 1 182 ? 3.504 24.802 -8.135 1.00 39.66 182 ASP A N 1
ATOM 1315 C CA . ASP A 1 182 ? 4.483 24.016 -7.383 1.00 39.66 182 ASP A CA 1
ATOM 1316 C C . ASP A 1 182 ? 4.302 22.498 -7.574 1.00 39.66 182 ASP A C 1
ATOM 1318 O O . ASP A 1 182 ? 5.286 21.798 -7.736 1.00 39.66 182 ASP A O 1
ATOM 1322 N N . PHE A 1 183 ? 3.065 21.984 -7.640 1.00 38.09 183 PHE A N 1
ATOM 1323 C CA . PHE A 1 183 ? 2.788 20.569 -7.947 1.00 38.09 183 PHE A CA 1
ATOM 1324 C C . PHE A 1 183 ? 3.081 20.262 -9.412 1.00 38.09 183 PHE A C 1
ATOM 1326 O O . PHE A 1 183 ? 3.654 19.232 -9.737 1.00 38.09 183 PHE A O 1
ATOM 1333 N N . VAL A 1 184 ? 2.708 21.172 -10.318 1.00 40.91 184 VAL A N 1
ATOM 1334 C CA . VAL A 1 184 ? 3.071 21.039 -11.734 1.00 40.91 184 VAL A CA 1
ATOM 1335 C C . VAL A 1 184 ? 4.583 21.120 -11.897 1.00 40.91 184 VAL A C 1
ATOM 1337 O O . VAL A 1 184 ? 5.115 20.415 -12.741 1.00 40.91 184 VAL A O 1
ATOM 1340 N N . ALA A 1 185 ? 5.273 21.930 -11.091 1.00 40.56 185 ALA A N 1
ATOM 1341 C CA . ALA A 1 185 ? 6.724 22.035 -11.089 1.00 40.56 185 ALA A CA 1
ATOM 1342 C C . ALA A 1 185 ? 7.396 20.804 -10.479 1.00 40.56 185 ALA A C 1
ATOM 1344 O O . ALA A 1 185 ? 8.359 20.355 -11.074 1.00 40.56 185 ALA A O 1
ATOM 1345 N N . ASP A 1 186 ? 6.897 20.230 -9.381 1.00 43.12 186 ASP A N 1
ATOM 1346 C CA . ASP A 1 186 ? 7.430 18.999 -8.775 1.00 43.12 186 ASP A CA 1
ATOM 1347 C C . ASP A 1 186 ? 7.146 17.774 -9.649 1.00 43.12 186 ASP A C 1
ATOM 1349 O O . ASP A 1 186 ? 8.042 16.974 -9.891 1.00 43.12 186 ASP A O 1
ATOM 1353 N N . PHE A 1 187 ? 5.946 17.662 -10.222 1.00 38.44 187 PHE A N 1
ATOM 1354 C CA . PHE A 1 187 ? 5.616 16.626 -11.200 1.00 38.44 187 PHE A CA 1
ATOM 1355 C C . PHE A 1 187 ? 6.422 16.800 -12.497 1.00 38.44 187 PHE A C 1
ATOM 1357 O O . PHE A 1 187 ? 6.928 15.823 -13.042 1.00 38.44 187 PHE A O 1
ATOM 1364 N N . ALA A 1 188 ? 6.606 18.037 -12.976 1.00 41.72 188 ALA A N 1
ATOM 1365 C CA . ALA A 1 188 ? 7.480 18.322 -14.113 1.00 41.72 188 ALA A CA 1
ATOM 1366 C C . ALA A 1 188 ? 8.960 18.089 -13.780 1.00 41.72 188 ALA A C 1
ATOM 1368 O O . ALA A 1 188 ? 9.671 17.595 -14.639 1.00 41.72 188 ALA A O 1
ATOM 1369 N N . LEU A 1 189 ? 9.425 18.378 -12.561 1.00 47.19 189 LEU A N 1
ATOM 1370 C CA . LEU A 1 189 ? 10.782 18.091 -12.081 1.00 47.19 189 LEU A CA 1
ATOM 1371 C C . LEU A 1 189 ? 11.002 16.588 -11.912 1.00 47.19 189 LEU A C 1
ATOM 1373 O O . LEU A 1 189 ? 12.084 16.117 -12.227 1.00 47.19 189 LEU A O 1
ATOM 1377 N N . ALA A 1 190 ? 10.002 15.827 -11.469 1.00 46.03 190 ALA A N 1
ATOM 1378 C CA . ALA A 1 190 ? 10.050 14.369 -11.394 1.00 46.03 190 ALA A CA 1
ATOM 1379 C C . ALA A 1 190 ? 10.055 13.731 -12.796 1.00 46.03 190 ALA A C 1
ATOM 1381 O O . ALA A 1 190 ? 10.817 12.798 -13.046 1.00 46.03 190 ALA A O 1
ATOM 1382 N N . LEU A 1 191 ? 9.269 14.276 -13.732 1.00 44.28 191 LEU A N 1
ATOM 1383 C CA . LEU A 1 191 ? 9.294 13.899 -15.150 1.00 44.28 191 LEU A CA 1
ATOM 1384 C C . LEU A 1 191 ? 10.625 14.266 -15.834 1.00 44.28 191 LEU A C 1
ATOM 1386 O O . LEU A 1 191 ? 11.135 13.479 -16.626 1.00 44.28 191 LEU A O 1
ATOM 1390 N N . ASP A 1 192 ? 11.205 15.428 -15.518 1.00 47.09 192 ASP A N 1
ATOM 1391 C CA . ASP A 1 192 ? 12.472 15.927 -16.084 1.00 47.09 192 ASP A CA 1
ATOM 1392 C C . ASP A 1 192 ? 13.707 15.299 -15.407 1.00 47.09 192 ASP A C 1
ATOM 1394 O O . ASP A 1 192 ? 14.767 15.176 -16.018 1.00 47.09 192 ASP A O 1
ATOM 1398 N N . ALA A 1 193 ? 13.576 14.822 -14.163 1.00 55.84 193 ALA A N 1
ATOM 1399 C CA . ALA A 1 193 ? 14.604 14.045 -13.468 1.00 55.84 193 ALA A CA 1
ATOM 1400 C C . ALA A 1 193 ? 14.776 12.644 -14.071 1.00 55.84 193 ALA A C 1
ATOM 1402 O O . ALA A 1 193 ? 15.851 12.043 -13.959 1.00 55.84 193 ALA A O 1
ATOM 1403 N N . HIS A 1 194 ? 13.729 12.125 -14.714 1.00 58.25 194 HIS A N 1
ATOM 1404 C CA . HIS A 1 194 ? 13.673 10.761 -15.217 1.00 58.25 194 HIS A CA 1
ATOM 1405 C C . HIS A 1 194 ? 13.042 10.662 -16.621 1.00 58.25 194 HIS A C 1
ATOM 1407 O O . HIS A 1 194 ? 12.087 9.909 -16.820 1.00 58.25 194 HIS A O 1
ATOM 1413 N N . PRO A 1 195 ? 13.607 11.351 -17.635 1.00 59.34 195 PRO A N 1
ATOM 1414 C CA . PRO A 1 195 ? 13.076 11.360 -19.003 1.00 59.34 195 PRO A CA 1
ATOM 1415 C C . PRO A 1 195 ? 13.127 9.981 -19.681 1.00 59.34 195 PRO A C 1
ATOM 1417 O O . PRO A 1 195 ? 12.462 9.756 -20.690 1.00 59.34 195 PRO A O 1
ATOM 1420 N N . ASP A 1 196 ? 13.904 9.058 -19.113 1.00 75.06 196 ASP A N 1
ATOM 1421 C CA . ASP A 1 196 ? 14.086 7.694 -19.604 1.00 75.06 196 ASP A CA 1
ATOM 1422 C C . ASP A 1 196 ? 13.126 6.682 -18.949 1.00 75.06 196 ASP A C 1
ATOM 1424 O O . ASP A 1 196 ? 13.188 5.490 -19.264 1.00 75.06 196 ASP A O 1
ATOM 1428 N N . TRP A 1 197 ? 12.279 7.113 -18.005 1.00 79.38 197 TRP A N 1
ATOM 1429 C CA . TRP A 1 197 ? 11.354 6.213 -17.315 1.00 79.38 197 TRP A CA 1
ATOM 1430 C C . TRP A 1 197 ? 10.158 5.873 -18.191 1.00 79.38 197 TRP A C 1
ATOM 1432 O O . TRP A 1 197 ? 9.468 6.749 -18.714 1.00 79.38 197 TRP A O 1
ATOM 1442 N N . ASP A 1 198 ? 9.891 4.576 -18.307 1.00 81.31 198 ASP A N 1
ATOM 1443 C CA . ASP A 1 198 ? 8.676 4.086 -18.945 1.00 81.31 198 ASP A CA 1
ATOM 1444 C C . ASP A 1 198 ? 7.565 3.845 -17.916 1.00 81.31 198 ASP A C 1
ATOM 1446 O O . ASP A 1 198 ? 7.720 4.033 -16.709 1.00 81.31 198 ASP A O 1
ATOM 1450 N N . GLU A 1 199 ? 6.401 3.431 -18.405 1.00 80.75 199 GLU A N 1
ATOM 1451 C CA . GLU A 1 199 ? 5.212 3.224 -17.582 1.00 80.75 199 GLU A CA 1
ATOM 1452 C C . GLU A 1 199 ? 5.424 2.196 -16.454 1.00 80.75 199 GLU A C 1
ATOM 1454 O O . GLU A 1 199 ? 4.837 2.329 -15.383 1.00 80.75 199 GLU A O 1
ATOM 1459 N N . LEU A 1 200 ? 6.302 1.201 -16.639 1.00 81.25 200 LEU A N 1
ATOM 1460 C CA . LEU A 1 200 ? 6.611 0.227 -15.589 1.00 81.25 200 LEU A CA 1
ATOM 1461 C C . LEU A 1 200 ? 7.462 0.836 -14.473 1.00 81.25 200 LEU A C 1
ATOM 1463 O O . LEU A 1 200 ? 7.265 0.479 -13.309 1.00 81.25 200 LEU A O 1
ATOM 1467 N N . ASP A 1 201 ? 8.374 1.755 -14.803 1.00 83.12 201 ASP A N 1
ATOM 1468 C CA . ASP A 1 201 ? 9.087 2.524 -13.781 1.00 83.12 201 ASP A CA 1
ATOM 1469 C C . ASP A 1 201 ? 8.107 3.400 -12.999 1.00 83.12 201 ASP A C 1
ATOM 1471 O O . ASP A 1 201 ? 8.132 3.392 -11.772 1.00 83.12 201 ASP A O 1
ATOM 1475 N N . TRP A 1 202 ? 7.176 4.074 -13.677 1.00 82.19 202 TRP A N 1
ATOM 1476 C CA . TRP A 1 202 ? 6.151 4.876 -13.004 1.00 82.19 202 TRP A CA 1
ATOM 1477 C C . TRP A 1 202 ? 5.266 4.044 -12.074 1.00 82.19 202 TRP A C 1
ATOM 1479 O O . TRP A 1 202 ? 5.007 4.441 -10.940 1.00 82.19 202 TRP A O 1
ATOM 1489 N N . LEU A 1 203 ? 4.855 2.853 -12.508 1.00 80.56 203 LEU A N 1
ATOM 1490 C CA . LEU A 1 203 ? 4.003 1.972 -11.713 1.00 80.56 203 LEU A CA 1
ATOM 1491 C C . LEU A 1 203 ? 4.694 1.426 -10.457 1.00 80.56 203 LEU A C 1
ATOM 1493 O O . LEU A 1 203 ? 4.021 1.256 -9.436 1.00 80.56 203 LEU A O 1
ATOM 1497 N N . LEU A 1 204 ? 5.993 1.120 -10.532 1.00 82.81 204 LEU A N 1
ATOM 1498 C CA . LEU A 1 204 ? 6.730 0.398 -9.485 1.00 82.81 204 LEU A CA 1
ATOM 1499 C C . LEU A 1 204 ? 7.727 1.264 -8.697 1.00 82.81 204 LEU A C 1
ATOM 1501 O O . LEU A 1 204 ? 8.233 0.800 -7.676 1.00 82.81 204 LEU A O 1
ATOM 1505 N N . ARG A 1 205 ? 8.029 2.482 -9.160 1.00 78.38 205 ARG A N 1
ATOM 1506 C CA . ARG A 1 205 ? 8.973 3.423 -8.527 1.00 78.38 205 ARG A CA 1
ATOM 1507 C C . ARG A 1 205 ? 8.461 4.862 -8.419 1.00 78.38 205 ARG A C 1
ATOM 1509 O O . ARG A 1 205 ? 9.037 5.615 -7.642 1.00 78.38 205 ARG A O 1
ATOM 1516 N N . GLY A 1 206 ? 7.448 5.246 -9.196 1.00 68.44 206 GLY A N 1
ATOM 1517 C CA . GLY A 1 206 ? 6.992 6.634 -9.334 1.00 68.44 206 GLY A CA 1
ATOM 1518 C C . GLY A 1 206 ? 5.778 7.024 -8.489 1.00 68.44 206 GLY A C 1
ATOM 1519 O O . GLY A 1 206 ? 5.193 8.070 -8.745 1.00 68.44 206 GLY A O 1
ATOM 1520 N N . GLY A 1 207 ? 5.352 6.188 -7.541 1.00 55.81 207 GLY A N 1
ATOM 1521 C CA . GLY A 1 207 ? 4.286 6.534 -6.603 1.00 55.81 207 GLY A CA 1
ATOM 1522 C C . GLY A 1 207 ? 4.721 7.633 -5.631 1.00 55.81 207 GLY A C 1
ATOM 1523 O O . GLY A 1 207 ? 5.596 7.391 -4.802 1.00 55.81 207 GLY A O 1
ATOM 1524 N N . ASP A 1 208 ? 4.082 8.797 -5.731 1.00 46.41 208 ASP A N 1
ATOM 1525 C CA . ASP A 1 208 ? 3.889 9.753 -4.630 1.00 46.41 208 ASP A CA 1
ATOM 1526 C C . ASP A 1 208 ? 2.461 9.606 -4.070 1.00 46.41 208 ASP A C 1
ATOM 1528 O O . ASP A 1 208 ? 1.511 9.460 -4.882 1.00 46.41 208 ASP A O 1
#

Foldseek 3Di:
DQDLVRLLVVCVVCVVVLVNDDLVVSLVVDDPVCSVVSSVSSVVCVVPPDDRPHDPVVVVVCCPDPVNVVVVVCPPVCLQLVLLCVLVVLCVVLVHDLLRLLCQLCVVVVNNVCSVVSSVLNVCSNVSVAQLLQAALVSQQVSCVSSVHDGCPNPHDHDPVVVVVVNVDDDPPDDDDPDPVVVVVVVVVVCVVCVPDDPSCNNRGVHD